Protein AF-A0A0A1TSF3-F1 (afdb_monomer)

Structure (mmCIF, N/CA/C/O backbone):
data_AF-A0A0A1TSF3-F1
#
_entry.id   AF-A0A0A1TSF3-F1
#
loop_
_atom_site.group_PDB
_atom_site.id
_atom_site.type_symbol
_atom_site.label_atom_id
_atom_site.label_alt_id
_atom_site.label_comp_id
_atom_site.label_asym_id
_atom_site.label_entity_id
_atom_site.label_seq_id
_atom_site.pdbx_PDB_ins_code
_atom_site.Cartn_x
_atom_site.Cartn_y
_atom_site.Cartn_z
_atom_site.occupancy
_atom_site.B_iso_or_equiv
_atom_site.auth_seq_id
_atom_site.auth_comp_id
_atom_site.auth_asym_id
_atom_site.auth_atom_id
_atom_site.pdbx_PDB_model_num
ATOM 1 N N . MET A 1 1 ? -8.962 -27.857 31.114 1.00 30.25 1 MET A N 1
ATOM 2 C CA . MET A 1 1 ? -7.510 -27.622 31.266 1.00 30.25 1 MET A CA 1
ATOM 3 C C . MET A 1 1 ? -7.029 -26.875 30.019 1.00 30.25 1 MET A C 1
ATOM 5 O O . MET A 1 1 ? -6.593 -27.498 29.066 1.00 30.25 1 MET A O 1
ATOM 9 N N . LEU A 1 2 ? -7.252 -25.557 29.956 1.00 36.94 2 LEU A N 1
ATOM 10 C CA . LEU A 1 2 ? -6.905 -24.723 28.796 1.00 36.94 2 LEU A CA 1
ATOM 11 C C . LEU A 1 2 ? -5.577 -24.035 29.094 1.00 36.94 2 LEU A C 1
ATOM 13 O O . LEU A 1 2 ? -5.492 -23.227 30.016 1.00 36.94 2 LEU A O 1
ATOM 17 N N . MET A 1 3 ? -4.542 -24.434 28.356 1.00 39.28 3 MET A N 1
ATOM 18 C CA . MET A 1 3 ? -3.184 -23.937 28.517 1.00 39.28 3 MET A CA 1
ATOM 19 C C . MET A 1 3 ? -3.147 -22.413 28.437 1.00 39.28 3 MET A C 1
ATOM 21 O O . MET A 1 3 ? -3.532 -21.795 27.445 1.00 39.28 3 MET A O 1
ATOM 25 N N . GLN A 1 4 ? -2.632 -21.835 29.512 1.00 42.34 4 GLN A N 1
ATOM 26 C CA . GLN A 1 4 ? -2.187 -20.463 29.632 1.00 42.34 4 GLN A CA 1
ATOM 27 C C . GLN A 1 4 ? -0.988 -20.284 28.689 1.00 42.34 4 GLN A C 1
ATOM 29 O O . GLN A 1 4 ? 0.162 -20.388 29.107 1.00 42.34 4 GLN A O 1
ATOM 34 N N . VAL A 1 5 ? -1.253 -20.106 27.389 1.00 55.06 5 VAL A N 1
ATOM 35 C CA . VAL A 1 5 ? -0.231 -19.694 26.417 1.00 55.06 5 VAL A CA 1
ATOM 36 C C . VAL A 1 5 ? 0.423 -18.445 26.998 1.00 55.06 5 VAL A C 1
ATOM 38 O O . VAL A 1 5 ? -0.282 -17.474 27.305 1.00 55.06 5 VAL A O 1
ATOM 41 N N . ARG A 1 6 ? 1.738 -18.482 27.244 1.00 67.31 6 ARG A N 1
ATOM 42 C CA . ARG A 1 6 ? 2.411 -17.361 27.902 1.00 67.31 6 ARG A CA 1
ATOM 43 C C . ARG A 1 6 ? 2.280 -16.158 26.986 1.00 67.31 6 ARG A C 1
ATOM 45 O O . ARG A 1 6 ? 2.356 -16.267 25.765 1.00 67.31 6 ARG A O 1
ATOM 52 N N . ARG A 1 7 ? 2.043 -14.991 27.578 1.00 69.75 7 ARG A N 1
ATOM 53 C CA . ARG A 1 7 ? 1.888 -13.732 26.839 1.00 69.75 7 ARG A CA 1
ATOM 54 C C . ARG A 1 7 ? 3.042 -13.510 25.856 1.00 69.75 7 ARG A C 1
ATOM 56 O O . ARG A 1 7 ? 2.804 -13.087 24.732 1.00 69.75 7 ARG A O 1
ATOM 63 N N . GLU A 1 8 ? 4.247 -13.877 26.276 1.00 72.94 8 GLU A N 1
ATOM 64 C CA . GLU A 1 8 ? 5.483 -13.844 25.490 1.00 72.94 8 GLU A CA 1
ATOM 65 C C . GLU A 1 8 ? 5.396 -14.693 24.210 1.00 72.94 8 GLU A C 1
ATOM 67 O O . GLU A 1 8 ? 5.808 -14.235 23.147 1.00 72.94 8 GLU A O 1
ATOM 72 N N . ASP A 1 9 ? 4.770 -15.872 24.264 1.00 78.25 9 ASP A N 1
ATOM 73 C CA . ASP A 1 9 ? 4.586 -16.743 23.096 1.00 78.25 9 ASP A CA 1
ATOM 74 C C . ASP A 1 9 ? 3.618 -16.119 22.081 1.00 78.25 9 ASP A C 1
ATOM 76 O O . ASP A 1 9 ? 3.812 -16.217 20.870 1.00 78.25 9 ASP A O 1
ATOM 80 N N . ILE A 1 10 ? 2.566 -15.445 22.561 1.00 76.94 10 ILE A N 1
ATOM 81 C CA . ILE A 1 10 ? 1.622 -14.712 21.700 1.00 76.94 10 ILE A CA 1
ATOM 82 C C . ILE A 1 10 ? 2.324 -13.516 21.056 1.00 76.94 10 ILE A C 1
ATOM 84 O O . ILE A 1 10 ? 2.121 -13.242 19.875 1.00 76.94 10 ILE A O 1
ATOM 88 N N . GLU A 1 11 ? 3.148 -12.807 21.824 1.00 81.06 11 GLU A N 1
ATOM 89 C CA . GLU A 1 11 ? 3.902 -11.647 21.358 1.00 81.06 11 GLU A CA 1
ATOM 90 C C . GLU A 1 11 ? 4.922 -12.025 20.279 1.00 81.06 11 GLU A C 1
ATOM 92 O O . GLU A 1 11 ? 4.958 -11.379 19.229 1.00 81.06 11 GLU A O 1
ATOM 97 N N . LEU A 1 12 ? 5.676 -13.107 20.483 1.00 79.00 12 LEU A N 1
ATOM 98 C CA . LEU A 1 12 ? 6.612 -13.647 19.496 1.00 79.00 12 LEU A CA 1
ATOM 99 C C . LEU A 1 12 ? 5.895 -14.080 18.217 1.00 79.00 12 LEU A C 1
ATOM 101 O O . LEU A 1 12 ? 6.241 -13.603 17.136 1.00 79.00 12 LEU A O 1
ATOM 105 N N . ARG A 1 13 ? 4.834 -14.888 18.339 1.00 81.62 13 ARG A N 1
ATOM 106 C CA . ARG A 1 13 ? 4.029 -15.323 17.187 1.00 81.62 13 ARG A CA 1
ATOM 107 C C . ARG A 1 13 ? 3.477 -14.145 16.397 1.00 81.62 13 ARG A C 1
ATOM 109 O O . ARG A 1 13 ? 3.422 -14.200 15.172 1.00 81.62 13 ARG A O 1
ATOM 116 N N . LEU A 1 14 ? 3.059 -13.082 17.078 1.00 82.69 14 LEU A N 1
ATOM 117 C CA . LEU A 1 14 ? 2.508 -11.890 16.442 1.00 82.69 14 LEU A CA 1
ATOM 118 C C . LEU A 1 14 ? 3.579 -11.092 15.690 1.00 82.69 14 LEU A C 1
ATOM 120 O O . LEU A 1 14 ? 3.335 -10.660 14.566 1.00 82.69 14 LEU A O 1
ATOM 124 N N . ILE A 1 15 ? 4.765 -10.924 16.280 1.00 82.69 15 ILE A N 1
ATOM 125 C CA . ILE A 1 15 ? 5.910 -10.267 15.631 1.00 82.69 15 ILE A CA 1
ATOM 126 C C . ILE A 1 15 ? 6.345 -11.041 14.384 1.00 82.69 15 ILE A C 1
ATOM 128 O O . ILE A 1 15 ? 6.595 -10.426 13.347 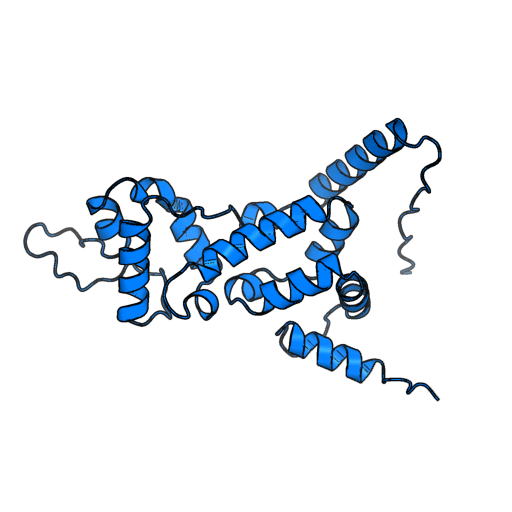1.00 82.69 15 ILE A O 1
ATOM 132 N N . GLU A 1 16 ? 6.412 -12.369 14.481 1.00 82.62 16 GLU A N 1
ATOM 133 C CA . GLU A 1 16 ? 6.755 -13.259 13.369 1.00 82.62 16 GLU A CA 1
ATOM 134 C C . GLU A 1 16 ? 5.703 -13.195 12.262 1.00 82.62 16 GLU A C 1
ATOM 136 O O . GLU A 1 16 ? 6.041 -12.938 11.107 1.00 82.62 16 GLU A O 1
ATOM 141 N N . THR A 1 17 ? 4.424 -13.332 12.624 1.00 83.06 17 THR A N 1
ATOM 142 C CA . THR A 1 17 ? 3.301 -13.275 11.676 1.00 83.06 17 THR A CA 1
ATOM 143 C C . THR A 1 17 ? 3.286 -11.954 10.919 1.00 83.06 17 THR A C 1
ATOM 145 O O . THR A 1 17 ? 3.064 -11.943 9.714 1.00 83.06 17 THR A O 1
ATOM 148 N N . LEU A 1 18 ? 3.535 -10.842 11.611 1.00 82.19 18 LEU A N 1
ATOM 149 C CA . LEU A 1 18 ? 3.493 -9.506 11.024 1.00 82.19 18 LEU A CA 1
ATOM 150 C C . LEU A 1 18 ? 4.845 -9.033 10.466 1.00 82.19 18 LEU A C 1
ATOM 152 O O . LEU A 1 18 ? 4.978 -7.862 10.116 1.00 82.19 18 LEU A O 1
ATOM 156 N N . LYS A 1 19 ? 5.868 -9.902 10.422 1.00 78.88 19 LYS A N 1
ATOM 157 C CA . LYS A 1 19 ? 7.225 -9.591 9.931 1.00 78.88 19 LYS A CA 1
ATOM 158 C C . LYS A 1 19 ? 7.798 -8.267 10.473 1.00 78.88 19 LYS A C 1
ATOM 160 O O . LYS A 1 19 ? 8.574 -7.589 9.802 1.00 78.88 19 LYS A O 1
ATOM 165 N N . LEU A 1 20 ? 7.469 -7.888 11.713 1.00 71.62 20 LEU A N 1
ATOM 166 C CA . LEU A 1 20 ? 7.804 -6.559 12.265 1.00 71.62 20 LEU A CA 1
ATOM 167 C C . LEU A 1 20 ? 9.290 -6.392 12.624 1.00 71.62 20 LEU A C 1
ATOM 169 O O . LEU A 1 20 ? 9.719 -5.310 13.041 1.00 71.62 20 LEU A O 1
ATOM 173 N N . GLY A 1 21 ? 10.078 -7.456 12.442 1.00 64.94 21 GLY A N 1
ATOM 174 C CA . GLY A 1 21 ? 11.418 -7.601 12.994 1.00 64.94 21 GLY A CA 1
ATOM 175 C C . GLY A 1 21 ? 11.383 -7.668 14.523 1.00 64.94 21 GLY A C 1
ATOM 176 O O . GLY A 1 21 ? 10.406 -7.281 15.165 1.00 64.94 21 GLY A O 1
ATOM 177 N N . ARG A 1 22 ? 12.474 -8.121 15.149 1.00 58.59 22 ARG A N 1
ATOM 178 C CA . ARG A 1 22 ? 12.648 -7.985 16.606 1.00 58.59 22 ARG A CA 1
ATOM 179 C C . ARG A 1 22 ? 12.986 -6.531 16.951 1.00 58.59 22 ARG A C 1
ATOM 181 O O . ARG A 1 22 ? 14.104 -6.221 17.347 1.00 58.59 22 ARG A O 1
ATOM 188 N N . LYS A 1 23 ? 12.046 -5.611 16.738 1.00 57.38 23 LYS A N 1
ATOM 189 C CA . LYS A 1 23 ? 12.190 -4.218 17.167 1.00 57.38 23 LYS A CA 1
ATOM 190 C C . LYS A 1 23 ? 11.798 -4.129 18.637 1.00 57.38 23 LYS A C 1
ATOM 192 O O . LYS A 1 23 ? 10.630 -4.304 18.985 1.00 57.38 23 LYS A O 1
ATOM 197 N N . SER A 1 24 ? 12.774 -3.872 19.503 1.00 54.44 24 SER A N 1
ATOM 198 C CA . SER A 1 24 ? 12.506 -3.509 20.893 1.00 54.44 24 SER A CA 1
ATOM 199 C C . SER A 1 24 ? 11.629 -2.246 20.932 1.00 54.44 24 SER A C 1
ATOM 201 O O . SER A 1 24 ? 11.837 -1.308 20.165 1.00 54.44 24 SER A O 1
ATOM 203 N N . GLY A 1 25 ? 10.601 -2.236 21.788 1.00 66.56 25 GLY A N 1
ATOM 204 C CA . GLY A 1 25 ? 9.733 -1.066 21.992 1.00 66.56 25 GLY A CA 1
ATOM 205 C C . GLY A 1 25 ? 8.442 -1.002 21.163 1.00 66.56 25 GLY A C 1
ATOM 206 O O . GLY A 1 25 ? 7.769 0.031 21.181 1.00 66.56 25 GLY A O 1
ATOM 207 N N . LEU A 1 26 ? 8.043 -2.072 20.463 1.00 71.00 26 LEU A N 1
ATOM 208 C CA . LEU A 1 26 ? 6.711 -2.121 19.847 1.00 71.00 26 LEU A CA 1
ATOM 209 C C . LEU A 1 26 ? 5.615 -2.088 20.934 1.00 71.00 26 LEU A C 1
ATOM 211 O O . LEU A 1 26 ? 5.717 -2.807 21.930 1.00 71.00 26 LEU A O 1
ATOM 215 N N . PRO A 1 27 ? 4.537 -1.296 20.775 1.00 79.19 27 PRO A N 1
ATOM 216 C CA . PRO A 1 27 ? 3.435 -1.253 21.732 1.00 79.19 27 PRO A CA 1
ATOM 217 C C . PRO A 1 27 ? 2.573 -2.528 21.640 1.00 79.19 27 PRO A C 1
ATOM 219 O O . PRO A 1 27 ? 1.465 -2.509 21.099 1.00 79.19 27 PRO A O 1
ATOM 222 N N . MET A 1 28 ? 3.069 -3.639 22.194 1.00 81.88 28 MET A N 1
ATOM 223 C CA . MET A 1 28 ? 2.484 -4.980 22.045 1.00 81.88 28 MET A CA 1
ATOM 224 C C . MET A 1 28 ? 1.031 -5.071 22.504 1.00 81.88 28 MET A C 1
ATOM 226 O O . MET A 1 28 ? 0.211 -5.658 21.809 1.00 81.88 28 MET A O 1
ATOM 230 N N . CYS A 1 29 ? 0.649 -4.410 23.600 1.00 79.62 29 CYS A N 1
ATOM 231 C CA . CYS A 1 29 ? -0.752 -4.375 24.039 1.00 79.62 29 CYS A CA 1
ATOM 232 C C . CYS A 1 29 ? -1.696 -3.792 22.974 1.00 79.62 29 CYS A C 1
ATOM 234 O O . CYS A 1 29 ? -2.803 -4.294 22.774 1.00 79.62 29 CYS A O 1
ATOM 236 N N . ARG A 1 30 ? -1.261 -2.730 22.284 1.00 80.38 30 ARG A N 1
ATOM 237 C CA . ARG A 1 30 ? -2.029 -2.088 21.208 1.00 80.38 30 ARG A CA 1
ATOM 238 C C . ARG A 1 30 ? -2.098 -2.996 19.984 1.00 80.38 30 ARG A C 1
ATOM 240 O O . ARG A 1 30 ? -3.170 -3.140 19.406 1.00 80.38 30 ARG A O 1
ATOM 247 N N . LEU A 1 31 ? -0.986 -3.650 19.655 1.00 81.88 31 LEU A N 1
ATOM 248 C CA . LEU A 1 31 ? -0.899 -4.607 18.555 1.00 81.88 31 LEU A CA 1
ATOM 249 C C . LEU A 1 31 ? -1.803 -5.823 18.769 1.00 81.88 31 LEU A C 1
ATOM 251 O O . LEU A 1 31 ? -2.593 -6.145 17.891 1.00 81.88 31 LEU A O 1
ATOM 255 N N . ILE A 1 32 ? -1.761 -6.437 19.952 1.00 83.69 32 ILE A N 1
ATOM 256 C CA . ILE A 1 32 ? -2.631 -7.560 20.325 1.00 83.69 32 ILE A CA 1
ATOM 257 C C . ILE A 1 32 ? -4.102 -7.143 20.266 1.00 83.69 32 ILE A C 1
ATOM 259 O O . ILE A 1 32 ? -4.930 -7.897 19.767 1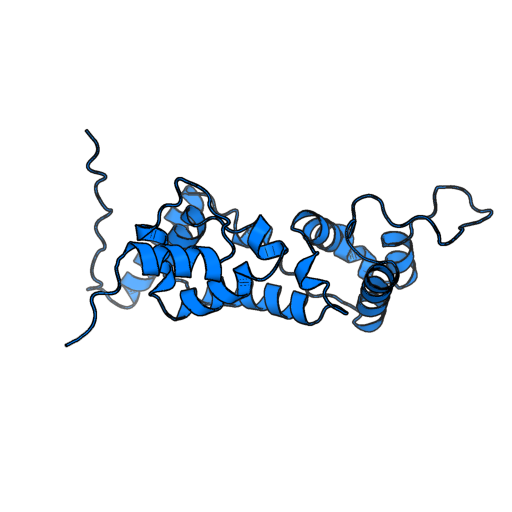.00 83.69 32 ILE A O 1
ATOM 263 N N . THR A 1 33 ? -4.442 -5.950 20.763 1.00 83.94 33 THR A N 1
ATOM 264 C CA . THR A 1 33 ? -5.829 -5.454 20.734 1.00 83.94 33 THR A CA 1
ATOM 265 C C . THR A 1 33 ? -6.333 -5.313 19.301 1.00 83.94 33 THR A C 1
ATOM 267 O O . THR A 1 33 ? -7.422 -5.784 18.989 1.00 83.94 33 THR A O 1
ATOM 270 N N . LEU A 1 34 ? -5.526 -4.710 18.426 1.00 83.88 34 LEU A N 1
ATOM 271 C CA . LEU A 1 34 ? -5.873 -4.535 17.021 1.00 83.88 34 LEU A CA 1
ATOM 272 C C . LEU A 1 34 ? -5.968 -5.879 16.289 1.00 83.88 34 LEU A C 1
ATOM 274 O O . LEU A 1 34 ? -6.936 -6.128 15.586 1.00 83.88 34 LEU A O 1
ATOM 278 N N . TRP A 1 35 ? -5.005 -6.774 16.507 1.00 83.44 35 TRP A N 1
ATOM 279 C CA . TRP A 1 35 ? -4.954 -8.087 15.861 1.00 83.44 35 TRP A CA 1
ATOM 280 C C . TRP A 1 35 ? -6.027 -9.062 16.374 1.00 83.44 35 TRP A C 1
ATOM 282 O O . TRP A 1 35 ? -6.371 -10.030 15.703 1.00 83.44 35 TRP A O 1
ATOM 292 N N . ARG A 1 36 ? -6.599 -8.823 17.560 1.00 84.31 36 ARG A N 1
ATOM 293 C CA . ARG A 1 36 ? -7.760 -9.582 18.052 1.00 84.31 36 ARG A CA 1
ATOM 294 C C . ARG A 1 36 ? -9.044 -9.252 17.301 1.00 84.31 36 ARG A C 1
ATOM 296 O O . ARG A 1 36 ? -9.898 -10.125 17.234 1.00 84.31 36 ARG A O 1
ATOM 303 N N . ASN A 1 37 ? -9.175 -8.055 16.736 1.00 84.81 37 ASN A N 1
ATOM 304 C CA . ASN A 1 37 ? -10.296 -7.733 15.860 1.00 84.81 37 ASN A CA 1
ATOM 305 C C . ASN A 1 37 ? -10.125 -8.502 14.542 1.00 84.81 37 ASN A C 1
ATOM 307 O O . ASN A 1 37 ? -9.164 -8.259 13.815 1.00 84.81 37 ASN A O 1
ATOM 311 N N . ASP A 1 38 ? -11.040 -9.426 14.245 1.00 83.9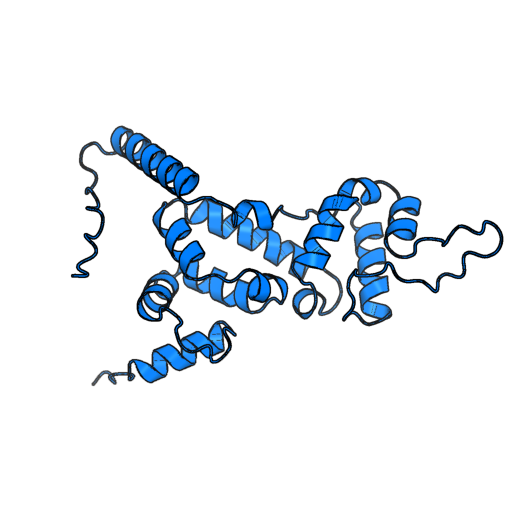4 38 ASP A N 1
ATOM 312 C CA . ASP A 1 38 ? -10.915 -10.343 13.105 1.00 83.94 38 ASP A CA 1
ATOM 313 C C . ASP A 1 38 ? -10.805 -9.607 11.760 1.00 83.94 38 ASP A C 1
ATOM 315 O O . ASP A 1 38 ? -10.006 -10.009 10.915 1.00 83.94 38 ASP A O 1
ATOM 319 N N . ARG A 1 39 ? -11.498 -8.468 11.598 1.00 84.31 39 ARG A N 1
ATOM 320 C CA . ARG A 1 39 ? -11.418 -7.638 10.381 1.00 84.31 39 ARG A CA 1
ATOM 321 C C . ARG A 1 39 ? -10.015 -7.071 10.171 1.00 84.31 39 ARG A C 1
ATOM 323 O O . ARG A 1 39 ? -9.493 -7.077 9.061 1.00 84.31 39 ARG A O 1
ATOM 330 N N . TRP A 1 40 ? -9.394 -6.581 11.243 1.00 87.12 40 TRP A N 1
ATOM 331 C CA . TRP A 1 40 ? -8.034 -6.043 11.193 1.00 87.12 40 TRP A CA 1
ATOM 332 C C . TRP A 1 40 ? -6.982 -7.147 11.135 1.00 87.12 40 TRP A C 1
ATOM 334 O O . TRP A 1 40 ? -5.938 -6.952 10.518 1.00 87.12 40 TRP A O 1
ATOM 344 N N . ARG A 1 41 ? -7.237 -8.306 11.748 1.00 88.25 41 ARG A N 1
ATOM 345 C CA . ARG A 1 41 ? -6.305 -9.436 11.774 1.00 88.25 41 ARG A CA 1
ATOM 346 C C . ARG A 1 41 ? -5.882 -9.842 10.373 1.00 88.25 41 ARG A C 1
ATOM 348 O O . ARG A 1 41 ? -4.691 -9.860 10.081 1.00 88.25 41 ARG A O 1
ATOM 355 N N . GLU A 1 42 ? -6.861 -10.153 9.531 1.00 88.69 42 GLU A N 1
ATOM 356 C CA . GLU A 1 42 ? -6.624 -10.650 8.181 1.00 88.69 42 GLU A CA 1
ATOM 357 C C . GLU A 1 42 ? -5.872 -9.616 7.339 1.00 88.69 42 GLU A C 1
ATOM 359 O O . GLU A 1 42 ? -4.803 -9.911 6.801 1.00 88.69 42 GLU A O 1
ATOM 364 N N . VAL A 1 43 ? -6.375 -8.380 7.323 1.00 89.06 43 VAL A N 1
ATOM 365 C CA . VAL A 1 43 ? -5.789 -7.275 6.560 1.00 89.06 43 VAL A CA 1
ATOM 366 C C . VAL A 1 43 ? -4.354 -7.006 6.987 1.00 89.06 43 VAL A C 1
ATOM 368 O O . VAL A 1 43 ? -3.481 -6.882 6.137 1.00 89.06 43 VAL A O 1
ATOM 371 N N . LEU A 1 44 ? -4.073 -6.935 8.291 1.00 87.94 44 LEU A N 1
ATOM 372 C CA . LEU A 1 44 ? -2.720 -6.665 8.781 1.00 87.94 44 LEU A CA 1
ATOM 373 C C . LEU A 1 44 ? -1.775 -7.815 8.481 1.00 87.94 44 LEU A C 1
ATOM 375 O O . LEU A 1 44 ? -0.635 -7.569 8.085 1.00 87.94 44 LEU A O 1
ATOM 379 N N . THR A 1 45 ? -2.237 -9.055 8.646 1.00 88.12 45 THR A N 1
ATOM 380 C CA . THR A 1 45 ? -1.434 -10.232 8.332 1.00 88.12 45 THR A CA 1
ATOM 381 C C . THR A 1 45 ? -1.063 -10.242 6.857 1.00 88.12 45 THR A C 1
ATOM 383 O O . THR A 1 45 ? 0.128 -10.328 6.576 1.00 88.12 45 THR A O 1
ATOM 386 N N . GLN A 1 46 ? -2.008 -10.055 5.932 1.00 89.31 46 GLN A N 1
ATOM 387 C CA . GLN A 1 46 ? -1.712 -10.002 4.494 1.00 89.31 46 GLN A CA 1
ATOM 388 C C . GLN A 1 46 ? -0.846 -8.790 4.128 1.00 89.31 46 GLN A C 1
ATOM 390 O O . GLN A 1 46 ? 0.187 -8.941 3.477 1.00 89.31 46 GLN A O 1
ATOM 395 N N . TRP A 1 47 ? -1.199 -7.598 4.616 1.00 88.75 47 TRP A N 1
ATOM 396 C CA . TRP A 1 47 ? -0.481 -6.354 4.330 1.00 88.75 47 TRP A CA 1
ATOM 397 C C . TRP A 1 47 ? 0.989 -6.446 4.724 1.00 88.75 47 TRP A C 1
ATOM 399 O O . TRP A 1 47 ? 1.874 -6.101 3.943 1.00 88.75 47 TRP A O 1
ATOM 409 N N . SER A 1 48 ? 1.249 -6.970 5.922 1.00 87.00 48 SER A N 1
ATOM 410 C CA . SER A 1 48 ? 2.599 -7.144 6.456 1.00 87.00 48 SER A CA 1
ATOM 411 C C . SER A 1 48 ? 3.453 -8.164 5.696 1.00 87.00 48 SER A C 1
ATOM 413 O O . SER A 1 48 ? 4.677 -8.130 5.820 1.00 87.00 48 SER A O 1
ATOM 415 N N . GLN A 1 49 ? 2.846 -9.047 4.891 1.00 87.62 49 GLN A N 1
ATOM 416 C CA . GLN A 1 49 ? 3.610 -9.940 4.020 1.00 87.62 49 GLN A CA 1
ATOM 417 C C . GLN A 1 49 ? 4.239 -9.211 2.836 1.00 87.62 49 GLN A C 1
ATOM 419 O O . GLN A 1 49 ? 5.274 -9.662 2.354 1.00 87.62 49 GLN A O 1
ATOM 424 N N . THR A 1 50 ? 3.650 -8.098 2.398 1.00 90.00 50 THR A N 1
ATOM 425 C CA . THR A 1 50 ? 4.129 -7.326 1.246 1.00 90.00 50 THR A CA 1
ATOM 426 C C . THR A 1 50 ? 5.297 -6.413 1.632 1.00 90.00 50 THR A C 1
ATOM 428 O O . THR A 1 50 ? 5.349 -5.876 2.746 1.00 90.00 50 THR A O 1
ATOM 431 N N . ALA A 1 51 ? 6.227 -6.163 0.705 1.00 89.12 51 ALA A N 1
ATOM 432 C CA . ALA A 1 51 ? 7.317 -5.210 0.948 1.00 89.12 51 ALA A CA 1
ATOM 433 C C . ALA A 1 51 ? 6.801 -3.784 1.179 1.00 89.12 51 ALA A C 1
ATOM 435 O O . ALA A 1 51 ? 7.302 -3.071 2.053 1.00 89.12 51 ALA A O 1
ATOM 436 N N . LEU A 1 52 ? 5.763 -3.406 0.435 1.00 88.62 52 LEU A N 1
ATOM 437 C CA . LEU A 1 52 ? 5.086 -2.123 0.548 1.00 88.62 52 LEU A CA 1
ATOM 438 C C . LEU A 1 52 ? 4.441 -1.938 1.923 1.00 88.62 52 LEU A C 1
ATOM 440 O O . LEU A 1 52 ? 4.565 -0.881 2.543 1.00 88.62 52 LEU A O 1
ATOM 444 N N . GLY A 1 53 ? 3.781 -2.979 2.428 1.00 87.38 53 GLY A N 1
ATOM 445 C CA . GLY A 1 53 ? 3.160 -2.939 3.738 1.00 87.38 53 GLY A CA 1
ATOM 446 C C . GLY A 1 53 ? 4.180 -2.866 4.863 1.00 87.38 53 GLY A C 1
ATOM 447 O O . GLY A 1 53 ? 3.974 -2.097 5.800 1.00 87.38 53 GLY A O 1
ATOM 448 N N . GLY A 1 54 ? 5.317 -3.553 4.731 1.00 84.81 54 GLY A N 1
ATOM 449 C CA . GLY A 1 54 ? 6.444 -3.430 5.658 1.00 84.81 54 GLY A CA 1
ATOM 450 C C . GLY A 1 54 ? 7.009 -2.006 5.767 1.00 84.81 54 GLY A C 1
ATOM 451 O O . GLY A 1 54 ? 7.347 -1.573 6.868 1.00 84.81 54 GLY A O 1
ATOM 452 N N . ASP A 1 55 ? 7.064 -1.253 4.663 1.00 84.25 55 ASP A N 1
ATOM 453 C CA . ASP A 1 55 ? 7.519 0.148 4.666 1.00 84.25 55 ASP A CA 1
ATOM 454 C C . ASP A 1 55 ? 6.540 1.085 5.394 1.00 84.25 55 ASP A C 1
ATOM 456 O O . ASP A 1 55 ? 6.944 2.086 5.987 1.00 84.25 55 ASP A O 1
ATOM 460 N N . ILE A 1 56 ? 5.244 0.774 5.333 1.00 81.50 56 ILE A N 1
ATOM 461 C CA . ILE A 1 56 ? 4.163 1.648 5.809 1.00 81.50 56 ILE A CA 1
ATOM 462 C C . ILE A 1 56 ? 3.677 1.263 7.209 1.00 81.50 56 ILE A C 1
ATOM 464 O O . ILE A 1 56 ? 3.044 2.071 7.894 1.00 81.50 56 ILE A O 1
ATOM 468 N N . PHE A 1 57 ? 3.956 0.040 7.658 1.00 81.75 57 PHE A N 1
ATOM 469 C CA . PHE A 1 57 ? 3.410 -0.479 8.901 1.00 81.75 57 PHE A CA 1
ATOM 470 C C . PHE A 1 57 ? 3.798 0.392 10.105 1.00 81.75 57 PHE A C 1
ATOM 472 O O . PHE A 1 57 ? 4.948 0.435 10.546 1.00 81.75 57 PHE A O 1
ATOM 479 N N . ASN A 1 58 ? 2.797 1.059 10.683 1.00 80.31 58 ASN A N 1
ATOM 480 C CA . ASN A 1 58 ? 2.935 1.880 11.879 1.00 80.31 58 ASN A CA 1
ATOM 481 C C . ASN A 1 58 ? 1.783 1.596 12.840 1.00 80.31 58 ASN A C 1
ATOM 483 O O . ASN A 1 58 ? 0.696 2.156 12.727 1.00 80.31 58 ASN A O 1
ATOM 487 N N . ILE A 1 59 ? 2.027 0.766 13.847 1.00 79.06 59 ILE A N 1
ATOM 488 C CA . ILE A 1 59 ? 0.969 0.333 14.763 1.00 79.06 59 ILE A CA 1
ATOM 489 C C . ILE A 1 59 ? 0.231 1.484 15.474 1.00 79.06 59 ILE A C 1
ATOM 491 O O . ILE A 1 59 ? -0.961 1.376 15.760 1.00 79.06 59 ILE A O 1
ATOM 495 N N . SER A 1 60 ? 0.895 2.614 15.736 1.00 76.75 60 SER A N 1
ATOM 496 C CA . SER A 1 60 ? 0.228 3.768 16.348 1.00 76.75 60 SER A CA 1
ATOM 497 C C . SER A 1 60 ? -0.796 4.402 15.414 1.00 76.75 60 SER A C 1
ATOM 499 O O . SER A 1 60 ? -1.877 4.762 15.881 1.00 76.75 60 SER A O 1
ATOM 501 N N . LEU A 1 61 ? -0.466 4.504 14.125 1.00 79.44 61 LEU A N 1
ATOM 502 C CA . LEU A 1 61 ? -1.373 4.970 13.080 1.00 79.44 61 LEU A CA 1
ATOM 503 C C . LEU A 1 61 ? -2.537 3.996 12.896 1.00 79.44 61 LEU A C 1
ATOM 505 O O . LEU A 1 61 ? -3.689 4.409 12.934 1.00 79.44 61 LEU A O 1
ATOM 509 N N . PHE A 1 62 ? -2.238 2.704 12.782 1.00 81.88 62 PHE A N 1
ATOM 510 C CA . PHE A 1 62 ? -3.233 1.658 12.557 1.00 81.88 62 PHE A CA 1
ATOM 511 C C . PHE A 1 62 ? -4.267 1.552 13.689 1.00 81.88 62 PHE A C 1
ATOM 513 O O . PHE A 1 62 ? -5.464 1.451 13.441 1.00 81.88 62 PHE A O 1
ATOM 520 N N . VAL A 1 63 ? -3.838 1.684 14.948 1.00 80.88 63 VAL A N 1
ATOM 521 C CA . VAL A 1 63 ? -4.785 1.788 16.071 1.00 80.88 63 VAL A CA 1
ATOM 522 C C . VAL A 1 63 ? -5.583 3.092 16.038 1.00 80.88 63 VAL A C 1
ATOM 524 O O . VAL A 1 63 ? -6.733 3.103 16.466 1.00 80.88 63 VAL A O 1
ATOM 527 N N . SER A 1 64 ? -4.998 4.188 15.550 1.00 78.81 64 SER A N 1
ATOM 528 C CA . SER A 1 64 ? -5.716 5.460 15.422 1.00 78.81 64 SER A CA 1
ATOM 529 C C . SER A 1 64 ? -6.844 5.369 14.395 1.00 78.81 64 SER A C 1
ATOM 531 O O . SER A 1 64 ? -7.952 5.801 14.693 1.00 78.81 64 SER A O 1
ATOM 533 N N . ILE A 1 65 ? -6.584 4.794 13.217 1.00 79.62 65 ILE A N 1
ATOM 534 C CA . ILE A 1 65 ? -7.594 4.647 12.156 1.00 79.62 65 ILE A CA 1
ATOM 535 C C . ILE A 1 65 ? -8.674 3.625 12.534 1.00 79.62 65 ILE A C 1
ATOM 537 O O . ILE A 1 65 ? -9.852 3.893 12.322 1.00 79.62 65 ILE A O 1
ATOM 541 N N . ALA A 1 66 ? -8.315 2.528 13.214 1.00 81.88 66 ALA A N 1
ATOM 542 C CA . ALA A 1 66 ? -9.286 1.587 13.784 1.00 81.88 66 ALA A CA 1
ATOM 543 C C . ALA A 1 66 ? -10.193 2.249 14.839 1.00 81.88 66 ALA A C 1
ATOM 545 O O . ALA A 1 66 ? -11.364 1.912 14.995 1.00 81.88 66 ALA A O 1
ATOM 546 N N . GLY A 1 67 ? -9.668 3.243 15.562 1.00 78.19 67 GLY A N 1
ATOM 547 C CA . GLY A 1 67 ? -10.438 4.028 16.526 1.00 78.19 67 GLY A CA 1
ATOM 548 C C . GLY A 1 67 ? -11.548 4.880 15.902 1.00 78.19 67 GLY A C 1
ATOM 549 O O . GLY A 1 67 ? -12.487 5.236 16.609 1.00 78.19 67 GLY A O 1
ATOM 550 N N . GLN A 1 68 ? -11.479 5.177 14.599 1.00 76.50 68 GLN A N 1
ATOM 551 C CA . GLN A 1 68 ? -12.470 5.998 13.889 1.00 76.50 68 GLN A CA 1
ATOM 552 C C . GLN A 1 68 ? -13.750 5.230 13.532 1.00 76.50 68 GLN A C 1
ATOM 554 O O . GLN A 1 68 ? -14.710 5.839 13.069 1.00 76.50 68 GLN A O 1
ATOM 559 N N . ARG A 1 69 ? -13.780 3.903 13.736 1.00 76.31 69 ARG A N 1
ATOM 560 C CA . ARG A 1 69 ? -14.950 3.029 13.510 1.00 76.31 69 ARG A CA 1
ATOM 561 C C . ARG A 1 69 ? -15.511 3.037 12.083 1.00 76.31 69 ARG A C 1
ATOM 563 O O . ARG A 1 69 ? -16.629 2.591 11.857 1.00 76.31 69 ARG A O 1
ATOM 570 N N . ILE A 1 70 ? -14.709 3.476 11.121 1.00 80.75 70 ILE A N 1
ATOM 571 C CA . ILE A 1 70 ? -14.943 3.329 9.679 1.00 80.75 70 ILE A CA 1
ATOM 572 C C . ILE A 1 70 ? -14.010 2.248 9.122 1.00 80.75 70 ILE A C 1
ATOM 574 O O . ILE A 1 70 ? -13.346 2.429 8.105 1.00 80.75 70 ILE A O 1
ATOM 578 N N . ASP A 1 71 ? -13.930 1.123 9.840 1.00 84.12 71 ASP A N 1
ATOM 579 C CA . ASP A 1 71 ? -13.002 0.026 9.548 1.00 84.12 71 ASP A CA 1
ATOM 580 C C . ASP A 1 71 ? -13.138 -0.455 8.101 1.00 84.12 71 ASP A C 1
ATOM 582 O O . ASP A 1 71 ? -12.130 -0.624 7.430 1.00 84.12 71 ASP A O 1
ATOM 586 N N . GLU A 1 72 ? -14.369 -0.595 7.599 1.00 85.44 72 GLU A N 1
ATOM 587 C CA . GLU A 1 72 ? -14.655 -1.049 6.227 1.00 85.44 72 GLU A CA 1
ATOM 588 C C . GLU A 1 72 ? -14.046 -0.137 5.161 1.00 85.44 72 GLU A C 1
ATOM 590 O O . GLU A 1 72 ? -13.534 -0.619 4.156 1.00 85.44 72 GLU A O 1
ATOM 595 N N . TYR A 1 73 ? -14.031 1.175 5.398 1.00 85.00 73 TYR A N 1
ATOM 596 C CA . TYR A 1 73 ? -13.385 2.117 4.491 1.00 85.00 73 TYR A CA 1
ATOM 597 C C . TYR A 1 73 ? -11.866 1.907 4.461 1.00 85.00 73 TYR A C 1
ATOM 599 O O . TYR A 1 73 ? -11.259 1.874 3.388 1.00 85.00 73 TYR A O 1
ATOM 607 N N . TRP A 1 74 ? -11.241 1.744 5.631 1.00 84.75 74 TRP A N 1
ATOM 608 C CA . TRP A 1 74 ? -9.794 1.549 5.732 1.00 84.75 74 TRP A CA 1
ATOM 609 C C . TRP A 1 74 ? -9.355 0.207 5.159 1.00 84.75 74 TRP A C 1
ATOM 611 O O . TRP A 1 74 ? -8.416 0.156 4.361 1.00 84.75 74 TRP A O 1
ATOM 621 N N . THR A 1 75 ? -10.044 -0.870 5.533 1.00 86.88 75 THR A N 1
ATOM 622 C CA . THR A 1 75 ? -9.714 -2.221 5.087 1.00 86.88 75 THR A CA 1
ATOM 623 C C . THR A 1 75 ? -9.940 -2.379 3.590 1.00 86.88 75 THR A C 1
ATOM 625 O O . THR A 1 75 ? -9.057 -2.913 2.926 1.00 86.88 75 THR A O 1
ATOM 628 N N . ALA A 1 76 ? -11.027 -1.839 3.023 1.00 87.06 76 ALA A N 1
ATOM 629 C CA . ALA A 1 76 ? -11.270 -1.874 1.578 1.00 87.06 76 ALA A CA 1
ATOM 630 C C . ALA A 1 76 ? -10.121 -1.238 0.784 1.00 87.06 76 ALA A C 1
ATOM 632 O O . ALA A 1 76 ? -9.614 -1.824 -0.167 1.00 87.06 76 ALA A O 1
ATOM 633 N N . ARG A 1 77 ? -9.623 -0.078 1.222 1.00 86.19 77 ARG A N 1
ATOM 634 C CA . ARG A 1 77 ? -8.529 0.615 0.525 1.00 86.19 77 ARG A CA 1
ATOM 635 C C . ARG A 1 77 ? -7.190 -0.107 0.622 1.00 86.19 77 ARG A C 1
ATOM 637 O O . ARG A 1 77 ? -6.377 -0.019 -0.298 1.00 86.19 77 ARG A O 1
ATOM 644 N N . MET A 1 78 ? -6.946 -0.805 1.727 1.00 87.56 78 MET A N 1
ATOM 645 C CA . MET A 1 78 ? -5.790 -1.691 1.848 1.00 87.56 78 MET A CA 1
ATOM 646 C C . MET A 1 78 ? -5.936 -2.919 0.949 1.00 87.56 78 MET A C 1
ATOM 648 O O . MET A 1 78 ? -4.967 -3.305 0.299 1.00 87.56 78 MET A O 1
ATOM 652 N N . TYR A 1 79 ? -7.136 -3.498 0.866 1.00 88.81 79 TYR A N 1
ATOM 653 C CA . TYR A 1 79 ? -7.428 -4.602 -0.043 1.00 88.81 79 TYR A CA 1
ATOM 654 C C . TYR A 1 79 ? -7.232 -4.214 -1.507 1.00 88.81 79 TYR A C 1
ATOM 656 O O . TYR A 1 79 ? -6.571 -4.960 -2.220 1.00 88.81 79 TYR A O 1
ATOM 664 N N . ASP A 1 80 ? -7.690 -3.039 -1.942 1.00 88.38 80 ASP A N 1
ATOM 665 C CA . ASP A 1 80 ? -7.473 -2.555 -3.314 1.00 88.38 80 ASP A CA 1
ATOM 666 C C . ASP A 1 80 ? -5.978 -2.505 -3.668 1.00 88.38 80 ASP A C 1
ATOM 668 O O . ASP A 1 80 ? -5.554 -2.929 -4.746 1.00 88.38 80 ASP A O 1
ATOM 672 N N . ALA A 1 81 ? -5.156 -2.022 -2.734 1.00 88.44 81 ALA A N 1
ATOM 673 C CA . ALA A 1 81 ? -3.709 -1.970 -2.899 1.00 88.44 81 ALA A CA 1
ATOM 674 C C . ALA A 1 81 ? -3.077 -3.369 -2.952 1.00 88.44 81 ALA A C 1
ATOM 676 O O . ALA A 1 81 ? -2.237 -3.621 -3.815 1.00 88.44 81 ALA A O 1
ATOM 677 N N . MET A 1 82 ? -3.490 -4.288 -2.074 1.00 89.38 82 MET A N 1
ATOM 678 C CA . MET A 1 82 ? -3.004 -5.674 -2.091 1.00 89.38 82 MET A CA 1
ATOM 679 C C . MET A 1 82 ? -3.428 -6.415 -3.354 1.00 89.38 82 MET A C 1
ATOM 681 O O . MET A 1 82 ? -2.610 -7.115 -3.938 1.00 89.38 82 MET A O 1
ATOM 685 N N . LYS A 1 83 ? -4.665 -6.221 -3.813 1.00 89.38 83 LYS A N 1
ATOM 686 C CA . LYS A 1 83 ? -5.170 -6.800 -5.056 1.00 89.38 83 LYS A CA 1
ATOM 687 C C . LYS A 1 83 ? -4.342 -6.329 -6.248 1.00 89.38 83 LYS A C 1
ATOM 689 O O . LYS A 1 83 ? -3.856 -7.148 -7.015 1.00 89.38 83 LYS A O 1
ATOM 694 N N . THR A 1 84 ? -4.085 -5.024 -6.330 1.00 88.94 84 THR A N 1
ATOM 695 C CA . THR A 1 84 ? -3.228 -4.454 -7.380 1.00 88.94 84 THR A CA 1
ATOM 696 C C . THR A 1 84 ? -1.819 -5.050 -7.335 1.00 88.94 84 THR A C 1
ATOM 698 O O . THR A 1 84 ? -1.252 -5.343 -8.376 1.00 88.94 84 THR A O 1
ATOM 701 N N . LEU A 1 85 ? -1.242 -5.258 -6.143 1.00 88.94 85 LEU A N 1
ATOM 702 C CA . LEU A 1 85 ? 0.064 -5.914 -5.989 1.00 88.94 85 LEU A CA 1
ATOM 703 C C . LEU A 1 85 ? 0.050 -7.390 -6.412 1.00 88.94 85 LEU A C 1
ATOM 705 O O . LEU A 1 85 ? 1.043 -7.865 -6.950 1.00 88.94 85 LEU A O 1
ATOM 709 N N . GLN A 1 86 ? -1.039 -8.112 -6.148 1.00 87.81 86 GLN A N 1
ATOM 710 C CA . GLN A 1 86 ? -1.201 -9.522 -6.521 1.00 87.81 86 GLN A CA 1
ATOM 711 C C . GLN A 1 86 ? -1.383 -9.717 -8.030 1.00 87.81 86 GLN A C 1
ATOM 713 O O . GLN A 1 86 ? -1.026 -10.767 -8.551 1.00 87.81 86 GLN A O 1
ATOM 718 N N . GLU A 1 87 ? -1.925 -8.718 -8.727 1.00 88.12 87 GLU A N 1
ATOM 719 C CA . GLU A 1 87 ? -2.063 -8.723 -10.188 1.00 88.12 87 GLU A CA 1
ATOM 720 C C . GLU A 1 87 ? -0.725 -8.475 -10.909 1.00 88.12 87 GLU A C 1
ATOM 722 O O . GLU A 1 87 ? -0.613 -8.748 -12.104 1.00 88.12 87 GLU A O 1
ATOM 727 N N . MET A 1 88 ? 0.301 -7.991 -10.198 1.00 87.81 88 MET A N 1
ATOM 728 C CA . MET A 1 88 ? 1.610 -7.711 -10.786 1.00 87.81 88 MET A CA 1
ATOM 729 C C . MET A 1 88 ? 2.375 -8.997 -11.128 1.00 87.81 88 MET A C 1
ATOM 731 O O . MET A 1 88 ? 2.290 -9.993 -10.409 1.00 87.81 88 MET A O 1
ATOM 735 N N . PRO A 1 89 ? 3.179 -8.980 -12.202 1.00 86.19 89 PRO A N 1
ATOM 736 C CA . PRO A 1 89 ? 3.860 -10.172 -12.688 1.00 86.19 89 PRO A CA 1
ATOM 737 C C . PRO A 1 89 ? 4.955 -10.658 -11.733 1.00 86.19 89 PRO A C 1
ATOM 739 O O . PRO A 1 89 ? 5.761 -9.881 -11.221 1.00 86.19 89 PRO A O 1
ATOM 742 N N . GLY A 1 90 ? 5.029 -11.978 -11.553 1.00 84.88 90 GLY A N 1
ATOM 743 C CA . GLY A 1 90 ? 6.026 -12.630 -10.704 1.00 84.88 90 GLY A CA 1
ATOM 744 C C . GLY A 1 90 ? 5.933 -12.219 -9.229 1.00 84.88 90 GLY A C 1
ATOM 745 O O . GLY A 1 90 ? 4.898 -11.784 -8.739 1.00 84.88 90 GLY A O 1
ATOM 746 N N . ASN A 1 91 ? 7.046 -12.327 -8.499 1.00 86.62 91 ASN A N 1
ATOM 747 C CA . ASN A 1 91 ? 7.097 -12.007 -7.063 1.00 86.62 91 ASN A CA 1
ATOM 748 C C . ASN A 1 91 ? 7.338 -10.508 -6.791 1.00 86.62 91 ASN A C 1
ATOM 750 O O . ASN A 1 91 ? 8.093 -10.139 -5.888 1.00 86.62 91 ASN A O 1
ATOM 754 N N . LEU A 1 92 ? 6.738 -9.618 -7.593 1.00 88.12 92 LEU A N 1
ATOM 755 C CA . LEU A 1 92 ? 6.926 -8.169 -7.449 1.00 88.12 92 LEU A CA 1
ATOM 756 C C . LEU A 1 92 ? 6.376 -7.628 -6.116 1.00 88.12 92 LEU A C 1
ATOM 758 O O . LEU A 1 92 ? 6.919 -6.670 -5.559 1.00 88.12 92 LEU A O 1
ATOM 762 N N . VAL A 1 93 ? 5.363 -8.293 -5.557 1.00 89.00 93 VAL A N 1
ATOM 763 C CA . VAL A 1 93 ? 4.780 -8.000 -4.236 1.00 89.00 93 VAL A CA 1
ATOM 764 C C . VAL A 1 93 ? 5.811 -7.993 -3.093 1.00 89.00 93 VAL A C 1
ATOM 766 O O . VAL A 1 93 ? 5.682 -7.221 -2.136 1.00 89.00 93 VAL A O 1
ATOM 769 N N . ASP A 1 94 ? 6.875 -8.790 -3.214 1.00 89.00 94 ASP A N 1
ATOM 770 C CA . ASP A 1 94 ? 7.926 -8.935 -2.198 1.00 89.00 94 ASP A CA 1
ATOM 771 C C . ASP A 1 94 ? 9.064 -7.917 -2.346 1.00 89.00 94 ASP A C 1
ATOM 773 O O . ASP A 1 94 ? 9.945 -7.824 -1.482 1.00 89.00 94 ASP A O 1
ATOM 777 N N . ILE A 1 95 ? 9.077 -7.140 -3.433 1.00 90.62 95 ILE A N 1
ATOM 778 C CA . ILE A 1 95 ? 10.171 -6.208 -3.726 1.00 90.62 95 ILE A CA 1
ATOM 779 C C . ILE A 1 95 ? 9.721 -4.761 -3.860 1.00 90.62 95 ILE A C 1
ATOM 781 O O . ILE A 1 95 ? 10.518 -3.881 -3.535 1.00 90.62 95 ILE A O 1
ATOM 785 N N . ILE A 1 96 ? 8.483 -4.512 -4.297 1.00 91.94 96 ILE A N 1
ATOM 786 C CA . ILE A 1 96 ? 7.955 -3.163 -4.506 1.00 91.94 96 ILE A CA 1
ATOM 787 C C . ILE A 1 96 ? 7.891 -2.422 -3.177 1.00 91.94 96 ILE A C 1
ATOM 789 O O . ILE A 1 96 ? 7.191 -2.819 -2.243 1.00 91.94 96 ILE A O 1
ATOM 793 N N . ARG A 1 97 ? 8.642 -1.324 -3.100 1.00 91.44 97 ARG A N 1
ATOM 794 C CA . ARG A 1 97 ? 8.695 -0.434 -1.941 1.00 91.44 97 ARG A CA 1
ATOM 795 C C . ARG A 1 97 ? 7.774 0.757 -2.134 1.00 91.44 97 ARG A C 1
ATOM 797 O O . ARG 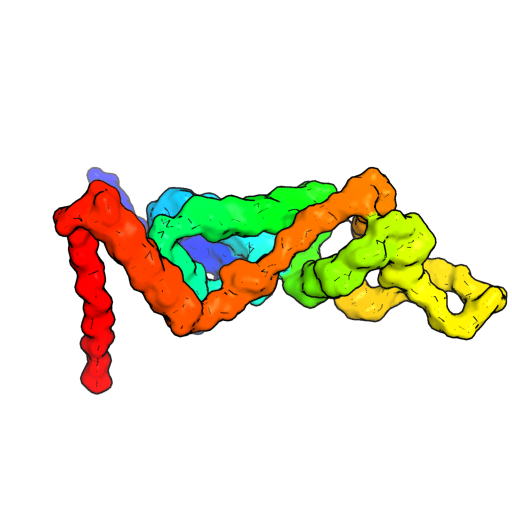A 1 97 ? 7.331 1.057 -3.244 1.00 91.44 97 ARG A O 1
ATOM 804 N N . LEU A 1 98 ? 7.544 1.501 -1.054 1.00 89.06 98 LEU A N 1
ATOM 805 C CA . LEU A 1 98 ? 6.723 2.715 -1.097 1.00 89.06 98 LEU A CA 1
ATOM 806 C C . LEU A 1 98 ? 7.222 3.713 -2.148 1.00 89.06 98 LEU A C 1
ATOM 808 O O . LEU A 1 98 ? 6.421 4.310 -2.858 1.00 89.06 98 LEU A O 1
ATOM 812 N N . ARG A 1 99 ? 8.544 3.847 -2.292 1.00 89.94 99 ARG A N 1
ATOM 813 C CA . ARG A 1 99 ? 9.153 4.728 -3.295 1.00 89.94 99 ARG A CA 1
ATOM 814 C C . ARG A 1 99 ? 8.803 4.322 -4.728 1.00 89.94 99 ARG A C 1
ATOM 816 O O . ARG A 1 99 ? 8.483 5.198 -5.524 1.00 89.94 99 ARG A O 1
ATOM 823 N N . ASP A 1 100 ? 8.857 3.028 -5.040 1.00 91.31 100 ASP A N 1
ATOM 824 C CA . ASP A 1 100 ? 8.504 2.517 -6.369 1.00 91.31 100 ASP A CA 1
ATOM 825 C C . ASP A 1 100 ? 7.031 2.809 -6.665 1.00 91.31 100 ASP A C 1
ATOM 827 O O . ASP A 1 100 ? 6.691 3.342 -7.720 1.00 91.31 100 ASP A O 1
ATOM 831 N N . TRP A 1 101 ? 6.168 2.549 -5.679 1.00 90.88 101 TRP A N 1
ATOM 832 C CA . TRP A 1 101 ? 4.738 2.827 -5.760 1.00 90.88 101 TRP A CA 1
ATOM 833 C C . TRP A 1 101 ? 4.441 4.310 -6.017 1.00 90.88 101 TRP A C 1
ATOM 835 O O . TRP A 1 101 ? 3.625 4.648 -6.873 1.00 90.88 101 TRP A O 1
ATOM 845 N N . ASP A 1 102 ? 5.130 5.213 -5.315 1.00 89.38 102 ASP A N 1
ATOM 846 C CA . ASP A 1 102 ? 4.969 6.654 -5.513 1.00 89.38 102 ASP A CA 1
ATOM 847 C C . ASP A 1 102 ? 5.422 7.104 -6.903 1.00 89.38 102 ASP A C 1
ATOM 849 O O . ASP A 1 102 ? 4.771 7.958 -7.501 1.00 89.38 102 ASP A O 1
ATOM 853 N N . MET A 1 103 ? 6.515 6.536 -7.425 1.00 90.25 103 MET A N 1
ATOM 854 C CA . MET A 1 103 ? 6.986 6.834 -8.780 1.00 90.25 103 MET A CA 1
ATOM 855 C C . MET A 1 103 ? 5.956 6.402 -9.827 1.00 90.25 103 MET A C 1
ATOM 857 O O . MET A 1 103 ? 5.669 7.169 -10.742 1.00 90.25 103 MET A O 1
ATOM 861 N N . LEU A 1 104 ? 5.353 5.221 -9.661 1.00 89.56 104 LEU A N 1
ATOM 862 C CA . LEU A 1 104 ? 4.296 4.729 -10.546 1.00 89.56 104 LEU A CA 1
ATOM 863 C C . LEU A 1 104 ? 3.033 5.608 -10.488 1.00 89.56 104 LEU A C 1
ATOM 865 O O . LEU A 1 104 ? 2.428 5.882 -11.521 1.00 89.56 104 LEU A O 1
ATOM 869 N N . ILE A 1 105 ? 2.635 6.093 -9.304 1.00 88.38 105 ILE A N 1
ATOM 870 C CA . ILE A 1 105 ? 1.487 7.009 -9.170 1.00 88.38 105 ILE A CA 1
ATOM 871 C C . ILE A 1 105 ? 1.785 8.374 -9.791 1.00 88.38 105 ILE A C 1
ATOM 873 O O . ILE A 1 105 ? 0.927 8.930 -10.477 1.00 88.38 105 ILE A O 1
ATOM 877 N N . ALA A 1 106 ? 2.955 8.948 -9.500 1.00 86.81 106 ALA A N 1
ATOM 878 C CA . ALA A 1 106 ? 3.308 10.305 -9.916 1.00 86.81 106 ALA A CA 1
ATOM 879 C C . ALA A 1 106 ? 3.322 10.448 -11.441 1.00 86.81 106 ALA A C 1
ATOM 881 O O . ALA A 1 106 ? 2.906 11.473 -11.972 1.00 86.81 106 ALA A O 1
ATOM 882 N N . ASP A 1 107 ? 3.753 9.394 -12.129 1.00 83.75 107 ASP A N 1
ATOM 883 C CA . ASP A 1 107 ? 3.857 9.337 -13.579 1.00 83.75 107 ASP A CA 1
ATOM 884 C C . ASP A 1 107 ? 2.689 8.566 -14.230 1.00 83.75 107 ASP A C 1
ATOM 886 O O . ASP A 1 107 ? 2.776 8.215 -15.402 1.00 83.75 107 ASP A O 1
ATOM 890 N N . ARG A 1 108 ? 1.569 8.331 -13.522 1.00 81.06 108 ARG A N 1
ATOM 891 C CA . ARG A 1 108 ? 0.425 7.542 -14.029 1.00 81.06 108 ARG A CA 1
ATOM 892 C C . ARG A 1 108 ? -0.115 8.031 -15.378 1.00 81.06 108 ARG A C 1
ATOM 894 O O . ARG A 1 108 ? -0.530 7.212 -16.189 1.00 81.06 108 ARG A O 1
ATOM 901 N N . SER A 1 109 ? -0.088 9.339 -15.639 1.00 78.88 109 SER A N 1
ATOM 902 C CA . SER A 1 109 ? -0.510 9.920 -16.928 1.00 78.88 109 SER A CA 1
ATOM 903 C C . SER A 1 109 ? 0.376 9.501 -18.107 1.00 78.88 109 SER A C 1
ATOM 905 O O . SER A 1 109 ? -0.015 9.614 -19.265 1.00 78.88 109 SER A O 1
ATOM 907 N N . LYS A 1 110 ? 1.582 8.988 -17.848 1.00 77.38 110 LYS A N 1
ATOM 908 C CA . LYS A 1 110 ? 2.453 8.414 -18.882 1.00 77.38 110 LYS A CA 1
ATOM 909 C C . LYS A 1 110 ? 1.997 7.026 -19.318 1.00 77.38 110 LYS A C 1
ATOM 911 O O . LYS A 1 110 ? 2.444 6.562 -20.357 1.00 77.38 110 LYS A O 1
ATOM 916 N N . PHE A 1 111 ? 1.095 6.384 -18.580 1.00 84.31 111 PHE A N 1
ATOM 917 C CA . PHE A 1 111 ? 0.585 5.055 -18.919 1.00 84.31 111 PHE A CA 1
ATOM 918 C C . PHE A 1 111 ? -0.584 5.083 -19.915 1.00 84.31 111 PHE A C 1
ATOM 920 O O . PHE A 1 111 ? -1.186 4.056 -20.178 1.00 84.31 111 PHE A O 1
ATOM 927 N N . GLU A 1 112 ? -0.879 6.244 -20.506 1.00 80.75 112 GLU A N 1
ATOM 928 C CA . GLU A 1 112 ? -1.923 6.416 -21.529 1.00 80.75 112 GLU A CA 1
ATOM 929 C C . GLU A 1 112 ? -1.473 5.998 -22.943 1.00 80.75 112 GLU A C 1
ATOM 931 O O . GLU A 1 112 ? -2.303 5.851 -23.835 1.00 80.75 112 GLU A O 1
ATOM 936 N N . SER A 1 113 ? -0.167 5.817 -23.171 1.00 85.50 113 SER A N 1
ATOM 937 C CA . SER A 1 113 ? 0.387 5.439 -24.480 1.00 85.50 113 SER A CA 1
ATOM 938 C C . SER A 1 113 ? 1.597 4.525 -24.330 1.00 85.50 113 SER A C 1
ATOM 940 O O . SER A 1 113 ? 2.416 4.732 -23.429 1.00 85.5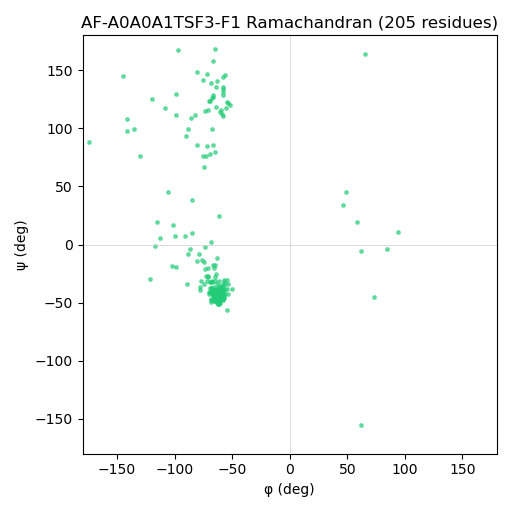0 113 SER A O 1
ATOM 942 N N . LEU A 1 114 ? 1.754 3.582 -25.258 1.00 85.06 114 LEU A N 1
ATOM 943 C CA . LEU A 1 114 ? 2.836 2.600 -25.255 1.00 85.06 114 LEU A CA 1
ATOM 944 C C . LEU A 1 114 ? 4.226 3.254 -25.269 1.00 85.06 114 LEU A C 1
ATOM 946 O O . LEU A 1 114 ? 5.127 2.824 -24.552 1.00 85.06 114 LEU A O 1
ATOM 950 N N . GLU A 1 115 ? 4.402 4.314 -26.054 1.00 85.56 115 GLU A N 1
ATOM 951 C CA . GLU A 1 115 ? 5.668 5.032 -26.204 1.00 85.56 115 GLU A CA 1
ATOM 952 C C . GLU A 1 115 ? 6.095 5.667 -24.881 1.00 85.56 115 GLU A C 1
ATOM 954 O O . GLU A 1 115 ? 7.245 5.533 -24.467 1.00 85.56 115 GLU A O 1
ATOM 959 N N . ARG A 1 116 ? 5.150 6.296 -24.174 1.00 87.19 116 ARG A N 1
ATOM 960 C CA . ARG A 1 116 ? 5.408 6.913 -22.868 1.00 87.19 116 ARG A CA 1
ATOM 961 C C . ARG A 1 116 ? 5.627 5.886 -21.761 1.00 87.19 116 ARG A C 1
ATOM 963 O O . ARG A 1 116 ? 6.408 6.159 -20.851 1.00 87.19 116 ARG A O 1
ATOM 970 N N . ILE A 1 117 ? 4.992 4.711 -21.835 1.00 88.25 117 ILE A N 1
ATOM 971 C CA . ILE A 1 117 ? 5.291 3.591 -20.928 1.00 88.25 117 ILE A CA 1
ATOM 972 C C . ILE A 1 117 ? 6.741 3.150 -21.138 1.00 88.25 117 ILE A C 1
ATOM 974 O O . ILE A 1 117 ? 7.513 3.106 -20.179 1.00 88.25 117 ILE A O 1
ATOM 978 N N . LYS A 1 118 ? 7.145 2.899 -22.389 1.00 88.44 118 LYS A N 1
ATOM 979 C CA . LYS A 1 118 ? 8.525 2.517 -22.721 1.00 88.44 118 LYS A CA 1
ATOM 980 C C . LYS A 1 118 ? 9.529 3.574 -22.270 1.00 88.44 118 LYS A C 1
ATOM 982 O O . LYS A 1 118 ? 10.496 3.230 -21.603 1.00 88.44 118 LYS A O 1
ATOM 987 N N . GLU A 1 119 ? 9.270 4.851 -22.545 1.00 88.31 119 GLU A N 1
ATOM 988 C CA . GLU A 1 119 ? 10.122 5.965 -22.110 1.00 88.31 119 GLU A CA 1
ATOM 989 C C . GLU A 1 119 ? 10.191 6.089 -20.578 1.00 88.31 119 GLU A C 1
ATOM 991 O O . GLU A 1 119 ? 11.228 6.448 -20.019 1.00 88.31 119 GLU A O 1
ATOM 996 N N . PHE A 1 120 ? 9.107 5.772 -19.865 1.00 89.62 120 PHE A N 1
ATOM 997 C CA . PHE A 1 120 ? 9.111 5.778 -18.406 1.00 89.62 120 PHE A CA 1
ATOM 998 C C . PHE A 1 120 ? 10.052 4.710 -17.834 1.00 89.62 120 PHE A C 1
ATOM 1000 O O . PHE A 1 120 ? 10.829 5.047 -16.937 1.00 89.62 120 PHE A O 1
ATOM 1007 N N . PHE A 1 121 ? 9.997 3.471 -18.340 1.00 90.56 121 PHE A N 1
ATOM 1008 C CA . PHE A 1 121 ? 10.829 2.346 -17.880 1.00 90.56 121 PHE A CA 1
ATOM 1009 C C . PHE A 1 121 ? 12.270 2.404 -18.416 1.00 90.56 121 PHE A C 1
ATOM 1011 O O . PHE A 1 121 ? 13.213 2.087 -17.691 1.00 90.56 121 PHE A O 1
ATOM 1018 N N . TYR A 1 122 ? 12.451 2.856 -19.653 1.00 89.38 122 TYR A N 1
ATOM 1019 C CA . TYR A 1 122 ? 13.731 2.933 -20.354 1.00 89.38 122 TYR A CA 1
ATOM 1020 C C . TYR A 1 122 ? 13.911 4.333 -20.961 1.00 89.38 122 TYR A C 1
ATOM 1022 O O . TYR A 1 122 ? 13.728 4.525 -22.165 1.00 89.38 122 TYR A O 1
ATOM 1030 N N . PRO A 1 123 ? 14.236 5.346 -20.137 1.00 86.19 123 PRO A N 1
ATOM 1031 C CA . PRO A 1 123 ? 14.420 6.705 -20.625 1.00 86.19 123 PRO A CA 1
ATOM 1032 C C . PRO A 1 123 ? 15.649 6.790 -21.537 1.00 86.19 123 PRO A C 1
ATOM 1034 O O . PRO A 1 123 ? 16.759 6.430 -21.142 1.00 86.19 123 PRO A O 1
ATOM 1037 N N . CYS A 1 124 ? 15.474 7.319 -22.748 1.00 73.38 124 CYS A N 1
ATOM 1038 C CA . CYS A 1 124 ? 16.600 7.608 -23.628 1.00 73.38 124 CYS A CA 1
ATOM 1039 C C . CYS A 1 124 ? 17.363 8.836 -23.123 1.00 73.38 124 CYS A C 1
ATOM 1041 O O . CYS A 1 124 ? 16.853 9.958 -23.141 1.00 73.38 124 CYS A O 1
ATOM 1043 N N . SER A 1 125 ? 18.615 8.642 -22.717 1.00 57.31 125 SER A N 1
ATOM 1044 C CA . SER A 1 125 ? 19.531 9.717 -22.328 1.00 57.31 125 SER A CA 1
ATOM 1045 C C . SER A 1 125 ? 19.942 10.562 -23.543 1.00 57.31 125 SER A C 1
ATOM 1047 O O . SER A 1 125 ? 21.021 10.378 -24.095 1.00 57.31 125 SER A O 1
ATOM 1049 N N . GLY A 1 126 ? 19.073 11.464 -24.002 1.00 53.62 126 GLY A N 1
ATOM 1050 C CA . GLY A 1 126 ? 19.409 12.671 -24.774 1.00 53.62 126 GLY A CA 1
ATOM 1051 C C . GLY A 1 126 ? 20.083 12.545 -26.151 1.00 53.62 126 GLY A C 1
ATOM 1052 O O . GLY A 1 126 ? 20.225 13.569 -26.812 1.00 53.62 126 GLY A O 1
ATOM 1053 N N . SER A 1 127 ? 20.475 11.362 -26.632 1.00 48.00 127 SER A N 1
ATOM 1054 C CA . SER A 1 127 ? 21.070 11.204 -27.968 1.00 48.00 127 SER A CA 1
ATOM 1055 C C . SER A 1 127 ? 20.093 10.517 -28.922 1.00 48.00 127 SER A C 1
ATOM 1057 O O . SER A 1 127 ? 19.683 9.376 -28.719 1.00 48.00 127 SER A O 1
ATOM 1059 N N . LYS A 1 128 ? 19.708 11.231 -29.985 1.00 52.81 128 LYS A N 1
ATOM 1060 C CA . LYS A 1 128 ? 18.795 10.748 -31.036 1.00 52.81 128 LYS A CA 1
ATOM 1061 C C . LYS A 1 128 ? 19.391 9.628 -31.908 1.00 52.81 128 LYS A C 1
ATOM 1063 O O . LYS A 1 128 ? 18.731 9.185 -32.837 1.00 52.81 128 LYS A O 1
ATOM 1068 N N . GLU A 1 129 ? 20.613 9.168 -31.632 1.00 49.62 129 GLU A N 1
ATOM 1069 C CA . GLU A 1 129 ? 21.381 8.332 -32.569 1.00 49.62 129 GLU A CA 1
ATOM 1070 C C . GLU A 1 129 ? 21.706 6.918 -32.088 1.00 49.62 129 GLU A C 1
ATOM 1072 O O . GLU A 1 129 ? 22.280 6.146 -32.852 1.00 49.62 129 GLU A O 1
ATOM 1077 N N . ARG A 1 130 ? 21.305 6.532 -30.872 1.00 45.91 130 ARG A N 1
ATOM 1078 C CA . ARG A 1 130 ? 21.222 5.125 -30.447 1.00 45.91 130 ARG A CA 1
ATOM 1079 C C . ARG A 1 130 ? 20.603 5.070 -29.051 1.00 45.91 130 ARG A C 1
ATOM 1081 O O . ARG A 1 130 ? 21.309 5.076 -28.046 1.00 45.91 130 ARG A O 1
ATOM 1088 N N . CYS A 1 131 ? 19.274 5.008 -28.979 1.00 44.75 131 CYS A N 1
ATOM 1089 C CA . CYS A 1 131 ? 18.610 4.511 -27.776 1.00 44.75 131 CYS A CA 1
ATOM 1090 C C . CYS A 1 131 ? 18.944 3.023 -27.658 1.00 44.75 131 CYS A C 1
ATOM 1092 O O . CYS A 1 131 ? 18.226 2.172 -28.172 1.00 44.75 131 CYS A O 1
ATOM 1094 N N . VAL A 1 132 ? 20.081 2.700 -27.051 1.00 47.69 132 VAL A N 1
ATOM 1095 C CA . VAL A 1 132 ? 20.317 1.334 -26.603 1.00 47.69 132 VAL A CA 1
ATOM 1096 C C . VAL A 1 132 ? 19.350 1.121 -25.437 1.00 47.69 132 VAL A C 1
ATOM 1098 O O . VAL A 1 132 ? 19.360 1.902 -24.488 1.00 47.69 132 VAL A O 1
ATOM 1101 N N . GLU A 1 133 ? 18.495 0.105 -25.526 1.00 51.59 133 GLU A N 1
ATOM 1102 C CA . GLU A 1 133 ? 17.447 -0.290 -24.562 1.00 51.59 133 GLU A CA 1
ATOM 1103 C C . GLU A 1 133 ? 17.982 -0.677 -23.159 1.00 51.59 133 GLU A C 1
ATOM 1105 O O . GLU A 1 133 ? 17.381 -1.458 -22.426 1.00 51.59 133 GLU A O 1
ATOM 1110 N N . THR A 1 134 ? 19.155 -0.190 -22.759 1.00 55.38 134 THR A N 1
ATOM 1111 C CA . THR A 1 134 ? 19.951 -0.748 -21.662 1.00 55.38 134 THR A CA 1
ATOM 1112 C C . THR A 1 134 ? 19.862 0.039 -20.359 1.00 55.38 134 THR A C 1
ATOM 1114 O O . THR A 1 134 ? 20.162 -0.510 -19.299 1.00 55.38 134 THR A O 1
ATOM 1117 N N . GLY A 1 135 ? 19.423 1.299 -20.385 1.00 76.31 135 GLY A N 1
ATOM 1118 C CA . GLY A 1 135 ? 19.309 2.122 -19.180 1.00 76.31 135 GLY A CA 1
ATOM 1119 C C . GLY A 1 135 ? 17.941 2.002 -18.514 1.00 76.31 135 GLY A C 1
ATOM 1120 O O . GLY A 1 135 ? 17.037 2.754 -18.864 1.00 76.31 135 GLY A O 1
ATOM 1121 N N . ARG A 1 136 ? 17.777 1.106 -17.530 1.00 89.12 136 ARG A N 1
ATOM 1122 C CA . ARG A 1 136 ? 16.578 1.120 -16.665 1.00 89.12 136 ARG A CA 1
ATOM 1123 C C . ARG A 1 136 ? 16.429 2.483 -15.990 1.00 89.12 136 ARG A C 1
ATOM 1125 O O . ARG A 1 136 ? 17.427 3.084 -15.585 1.00 89.12 136 ARG A O 1
ATOM 1132 N N . ARG A 1 137 ? 15.190 2.932 -15.771 1.00 89.88 137 ARG A N 1
ATOM 1133 C CA . ARG A 1 137 ? 14.908 4.150 -15.001 1.00 89.88 137 ARG A CA 1
ATOM 1134 C C . ARG A 1 137 ? 15.573 4.083 -13.628 1.00 89.88 137 ARG A C 1
ATOM 1136 O O . ARG A 1 137 ? 15.275 3.208 -12.812 1.00 89.88 137 ARG A O 1
ATOM 1143 N N . THR A 1 138 ? 16.423 5.064 -13.344 1.00 89.38 138 THR A N 1
ATOM 1144 C CA . THR A 1 138 ? 17.108 5.177 -12.058 1.00 89.38 138 THR A CA 1
ATOM 1145 C C . THR A 1 138 ? 16.110 5.269 -10.908 1.00 89.38 138 THR A C 1
ATOM 1147 O O . THR A 1 138 ? 15.216 6.115 -10.897 1.00 89.38 138 THR A O 1
ATOM 1150 N N . GLY A 1 139 ? 16.299 4.417 -9.902 1.00 89.00 139 GLY A N 1
ATOM 1151 C CA . GLY A 1 139 ? 15.530 4.461 -8.662 1.00 89.00 139 GLY A CA 1
ATOM 1152 C C . GLY A 1 139 ? 14.186 3.731 -8.686 1.00 89.00 139 GLY A C 1
ATOM 1153 O O . GLY A 1 139 ? 13.563 3.667 -7.632 1.00 89.00 139 GLY A O 1
ATOM 1154 N N . LEU A 1 140 ? 13.768 3.176 -9.830 1.00 91.88 140 LEU A N 1
ATOM 1155 C CA . LEU A 1 140 ? 12.551 2.373 -9.965 1.00 91.88 140 LEU A CA 1
ATOM 1156 C C . LEU A 1 140 ? 12.889 0.881 -9.922 1.00 91.88 140 LEU A C 1
ATOM 1158 O O . LEU A 1 140 ? 13.746 0.430 -10.680 1.00 91.88 140 LEU A O 1
ATOM 1162 N N . LEU A 1 141 ? 12.191 0.117 -9.079 1.00 92.19 141 LEU A N 1
ATOM 1163 C CA . LEU A 1 141 ? 12.268 -1.345 -8.989 1.00 92.19 141 LEU A CA 1
ATOM 1164 C C . LEU A 1 141 ? 13.717 -1.850 -8.914 1.00 92.19 141 LEU A C 1
ATOM 1166 O O . LEU A 1 141 ? 14.105 -2.801 -9.589 1.00 92.19 141 LEU A O 1
ATOM 1170 N N . ILE A 1 142 ? 14.536 -1.203 -8.080 1.00 90.62 142 ILE A N 1
ATOM 1171 C CA . ILE A 1 142 ? 15.993 -1.428 -8.015 1.00 90.62 142 ILE A CA 1
ATOM 1172 C C . ILE A 1 142 ? 16.335 -2.899 -7.721 1.00 90.62 142 ILE A C 1
ATOM 1174 O O . ILE A 1 142 ? 17.351 -3.410 -8.182 1.00 90.62 142 ILE A O 1
ATOM 1178 N N . LYS A 1 143 ? 15.485 -3.582 -6.946 1.00 90.69 143 LYS A N 1
ATOM 1179 C CA . LYS A 1 143 ? 15.662 -4.989 -6.557 1.00 90.69 143 LYS A CA 1
ATOM 1180 C C . LYS A 1 143 ? 15.097 -5.991 -7.571 1.00 90.69 143 LYS A C 1
ATOM 1182 O O . LYS A 1 143 ? 15.241 -7.188 -7.350 1.00 90.69 143 LYS A O 1
ATOM 1187 N N . ALA A 1 144 ? 14.445 -5.529 -8.637 1.00 91.50 144 ALA A N 1
ATOM 1188 C CA . ALA A 1 144 ? 13.844 -6.402 -9.637 1.00 91.50 144 ALA A CA 1
ATOM 1189 C C . ALA A 1 144 ? 14.902 -7.014 -10.560 1.00 91.50 144 ALA A C 1
ATOM 1191 O O . ALA A 1 144 ? 15.838 -6.339 -11.010 1.00 91.50 144 ALA A O 1
ATOM 1192 N N . THR A 1 145 ? 14.716 -8.282 -10.919 1.00 91.19 145 THR A N 1
ATOM 1193 C CA . THR A 1 145 ? 15.460 -8.906 -12.020 1.00 91.19 145 THR A CA 1
ATOM 1194 C C . THR A 1 145 ? 15.107 -8.238 -13.354 1.00 91.19 145 THR A C 1
ATOM 1196 O O . THR A 1 145 ? 14.176 -7.437 -13.442 1.00 91.19 145 THR A O 1
ATOM 1199 N N . ALA A 1 146 ? 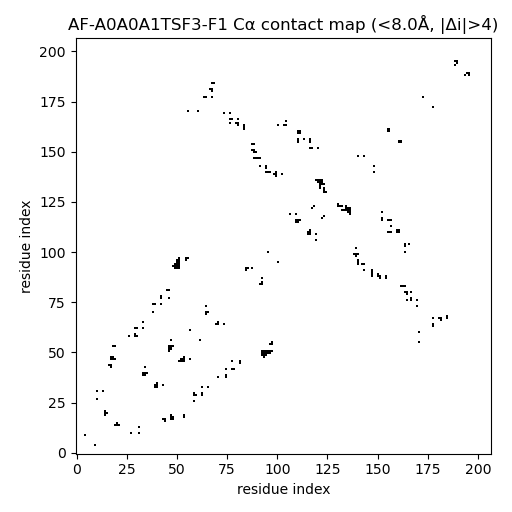15.869 -8.528 -14.412 1.00 89.62 146 ALA A N 1
ATOM 1200 C CA . ALA A 1 146 ? 15.553 -8.008 -15.750 1.00 89.62 146 ALA A CA 1
ATOM 1201 C C . ALA A 1 146 ? 14.178 -8.465 -16.230 1.00 89.62 146 ALA A C 1
ATOM 1203 O O . ALA A 1 146 ? 13.405 -7.651 -16.724 1.00 89.62 146 ALA A O 1
ATOM 1204 N N . GLU A 1 147 ? 13.862 -9.731 -15.988 1.00 90.81 147 GLU A N 1
ATOM 1205 C CA . GLU A 1 147 ? 12.575 -10.330 -16.313 1.00 90.81 147 GLU A CA 1
ATOM 1206 C C . GLU A 1 147 ? 11.425 -9.688 -15.531 1.00 90.81 147 GLU A C 1
ATOM 1208 O O . GLU A 1 147 ? 10.431 -9.302 -16.129 1.00 90.81 147 GLU A O 1
ATOM 1213 N N . GLN A 1 148 ? 11.574 -9.479 -14.219 1.00 92.38 148 GLN A N 1
ATOM 1214 C CA . GLN A 1 148 ? 10.547 -8.817 -13.402 1.00 92.38 148 GLN A CA 1
ATOM 1215 C C . GLN A 1 148 ? 10.322 -7.361 -13.824 1.00 92.38 148 GLN A C 1
ATOM 1217 O O . GLN A 1 148 ? 9.191 -6.882 -13.850 1.00 92.38 148 GLN A O 1
ATOM 1222 N N . TYR A 1 149 ? 11.403 -6.650 -14.149 1.00 92.75 149 TYR A N 1
ATOM 1223 C CA . TYR A 1 149 ? 11.337 -5.259 -14.585 1.00 92.75 149 TYR A CA 1
ATOM 1224 C C . TYR A 1 149 ? 10.628 -5.128 -15.935 1.00 92.75 149 TYR A C 1
ATOM 1226 O O . TYR A 1 149 ? 9.728 -4.303 -16.088 1.00 92.75 149 TYR A O 1
ATOM 1234 N N . TRP A 1 150 ? 11.013 -5.970 -16.896 1.00 90.81 150 TRP A N 1
ATOM 1235 C CA . TRP A 1 150 ? 10.391 -6.015 -18.213 1.00 90.81 150 TRP A CA 1
ATOM 1236 C C . TRP A 1 150 ? 8.941 -6.497 -18.131 1.00 90.81 150 TRP A C 1
ATOM 1238 O O . TRP A 1 150 ? 8.060 -5.868 -18.704 1.00 90.81 150 TRP A O 1
ATOM 1248 N N . GLY A 1 151 ? 8.676 -7.535 -17.338 1.00 91.94 151 GLY A N 1
ATOM 1249 C CA . GLY A 1 151 ? 7.334 -8.050 -17.095 1.00 91.94 151 GLY A CA 1
ATOM 1250 C C . GLY A 1 151 ? 6.409 -6.982 -16.523 1.00 91.94 151 GLY A C 1
ATOM 1251 O O . GLY A 1 151 ? 5.281 -6.862 -16.980 1.00 91.94 151 GLY A O 1
ATOM 1252 N N . MET A 1 152 ? 6.877 -6.151 -15.582 1.00 91.06 152 MET A N 1
ATOM 1253 C CA . MET A 1 152 ? 6.082 -5.025 -15.071 1.00 91.06 152 MET A CA 1
ATOM 1254 C C . MET A 1 152 ? 5.701 -4.040 -16.180 1.00 91.06 152 MET A C 1
ATOM 1256 O O . MET A 1 152 ? 4.558 -3.587 -16.238 1.00 91.06 152 MET A O 1
ATOM 1260 N N . MET A 1 153 ? 6.656 -3.694 -17.046 1.00 91.06 153 MET A N 1
ATOM 1261 C CA . MET A 1 153 ? 6.396 -2.817 -18.185 1.00 91.06 153 MET A CA 1
ATOM 1262 C C . MET A 1 153 ? 5.352 -3.443 -19.113 1.00 91.06 153 MET A C 1
ATOM 1264 O O . MET A 1 153 ? 4.362 -2.791 -19.430 1.00 91.06 153 MET A O 1
ATOM 1268 N N . ASP A 1 154 ? 5.544 -4.704 -19.501 1.00 90.62 154 ASP A N 1
ATOM 1269 C CA . ASP A 1 154 ? 4.636 -5.439 -20.385 1.00 90.62 154 ASP A CA 1
ATOM 1270 C C . ASP A 1 154 ? 3.228 -5.568 -19.784 1.00 90.62 154 ASP A C 1
ATOM 1272 O O . ASP A 1 154 ? 2.228 -5.301 -20.446 1.00 90.62 154 ASP A O 1
ATOM 1276 N N . HIS A 1 155 ? 3.138 -5.839 -18.482 1.00 89.94 155 HIS A N 1
ATOM 1277 C CA . HIS A 1 155 ? 1.877 -5.877 -17.752 1.00 89.94 155 HIS A CA 1
ATOM 1278 C C . HIS A 1 155 ? 1.128 -4.539 -17.812 1.00 89.94 155 HIS A C 1
ATOM 1280 O O . HIS A 1 155 ? -0.074 -4.528 -18.061 1.00 89.94 155 HIS A O 1
ATOM 1286 N N . ILE A 1 156 ? 1.814 -3.403 -17.640 1.00 88.88 156 ILE A N 1
ATOM 1287 C CA . ILE A 1 156 ? 1.184 -2.078 -17.777 1.00 88.88 156 ILE A CA 1
ATOM 1288 C C . ILE A 1 156 ? 0.748 -1.829 -19.227 1.00 88.88 156 ILE A C 1
ATOM 1290 O O . ILE A 1 156 ? -0.340 -1.296 -19.444 1.00 88.88 156 ILE A O 1
ATOM 1294 N N . CYS A 1 157 ? 1.554 -2.242 -20.211 1.00 86.69 157 CYS A N 1
ATOM 1295 C CA . CYS A 1 157 ? 1.202 -2.144 -21.628 1.00 86.69 157 CYS A CA 1
ATOM 1296 C C . CYS A 1 157 ? -0.079 -2.927 -21.958 1.00 86.69 157 CYS A C 1
ATOM 1298 O O . CYS A 1 157 ? -0.931 -2.415 -22.680 1.00 86.69 157 CYS A O 1
ATOM 1300 N N . LEU A 1 158 ? -0.227 -4.144 -21.423 1.00 85.19 158 LEU A N 1
ATOM 1301 C CA . LEU A 1 158 ? -1.373 -5.022 -21.678 1.00 85.19 158 LEU A CA 1
ATOM 1302 C C . LEU A 1 158 ? -2.621 -4.621 -20.882 1.00 85.19 158 LEU A C 1
ATOM 1304 O O . LEU A 1 158 ? -3.731 -4.681 -21.405 1.00 85.19 158 LEU A O 1
ATOM 1308 N N . ALA A 1 159 ? -2.453 -4.208 -19.625 1.00 79.12 159 ALA A N 1
ATOM 1309 C CA . ALA A 1 159 ? -3.562 -3.814 -18.757 1.00 79.12 159 ALA A CA 1
ATOM 1310 C C . ALA A 1 159 ? -4.164 -2.449 -19.138 1.00 79.12 159 ALA A C 1
ATOM 1312 O O . ALA A 1 159 ? -5.296 -2.148 -18.756 1.00 79.12 159 ALA A O 1
ATOM 1313 N N . GLY A 1 160 ? -3.418 -1.605 -19.861 1.00 68.12 160 GLY A N 1
ATOM 1314 C CA . GLY A 1 160 ? -3.834 -0.279 -20.331 1.00 68.12 160 GLY A CA 1
ATOM 1315 C C . GLY A 1 160 ? -3.904 0.784 -19.229 1.00 68.12 160 GLY A C 1
ATOM 1316 O O . GLY A 1 160 ? -3.396 1.885 -19.405 1.00 68.12 160 GLY A O 1
ATOM 1317 N N . VAL A 1 161 ? -4.491 0.480 -18.066 1.00 69.38 161 VAL A N 1
ATOM 1318 C CA . VAL A 1 161 ? -4.516 1.379 -16.901 1.00 69.38 161 VAL A CA 1
ATOM 1319 C C . VAL A 1 161 ? -4.349 0.584 -15.610 1.00 69.38 161 VAL A C 1
ATOM 1321 O O . VAL A 1 161 ? -5.290 -0.037 -15.120 1.00 69.38 161 VAL A O 1
ATOM 1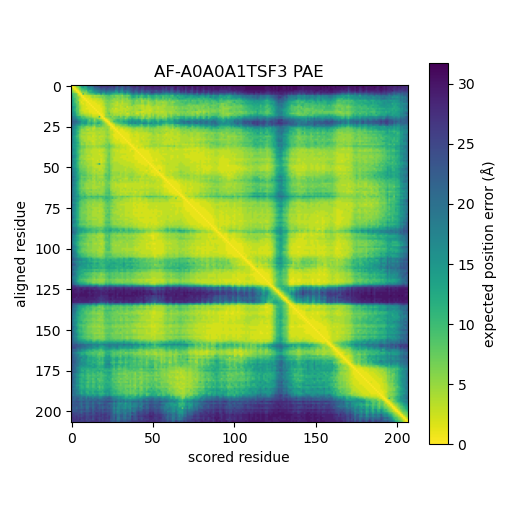324 N N . LEU A 1 162 ? -3.178 0.699 -14.978 1.00 72.81 162 LEU A N 1
ATOM 1325 C CA . LEU A 1 162 ? -2.992 0.190 -13.621 1.00 72.81 162 LEU A CA 1
ATOM 1326 C C . LEU A 1 162 ? -3.780 1.063 -12.627 1.00 72.81 162 LEU A C 1
ATOM 1328 O O . LEU A 1 162 ? -3.584 2.286 -12.546 1.00 72.81 162 LEU A O 1
ATOM 1332 N N . GLN A 1 163 ? -4.678 0.453 -11.855 1.00 79.56 163 GLN A N 1
ATOM 1333 C CA . GLN A 1 163 ? -5.372 1.139 -10.766 1.00 79.56 163 GLN A CA 1
ATOM 1334 C C . GLN A 1 163 ? -4.461 1.179 -9.542 1.00 79.56 163 GLN A C 1
ATOM 1336 O O . GLN A 1 163 ? -4.524 0.322 -8.680 1.00 79.56 163 GLN A O 1
ATOM 1341 N N . LEU A 1 164 ? -3.595 2.188 -9.471 1.00 82.94 164 LEU A N 1
ATOM 1342 C CA . LEU A 1 164 ? -2.702 2.401 -8.331 1.00 82.94 164 LEU A CA 1
ATOM 1343 C C . LEU A 1 164 ? -3.396 3.259 -7.261 1.00 82.94 164 LEU A C 1
ATOM 1345 O O . LEU A 1 164 ? -3.426 4.491 -7.398 1.00 82.94 164 LEU A O 1
ATOM 1349 N N . PRO A 1 165 ? -3.958 2.675 -6.184 1.00 83.25 165 PRO A N 1
ATOM 1350 C CA . PRO A 1 165 ? -4.499 3.458 -5.082 1.00 83.25 165 PRO A CA 1
ATOM 1351 C C . PRO A 1 165 ? -3.429 4.363 -4.464 1.00 83.25 165 PRO A C 1
ATOM 1353 O O . PRO A 1 165 ? -2.259 3.998 -4.325 1.00 83.25 165 PRO A O 1
ATOM 1356 N N . LYS A 1 166 ? -3.841 5.564 -4.041 1.00 81.38 166 LYS A N 1
ATOM 1357 C CA . LYS A 1 166 ? -2.973 6.532 -3.354 1.00 81.38 166 LYS A CA 1
ATOM 1358 C C . LYS A 1 166 ? -2.729 6.106 -1.907 1.00 81.38 166 LYS A C 1
ATOM 1360 O O . LYS A 1 166 ? -3.287 6.680 -0.976 1.0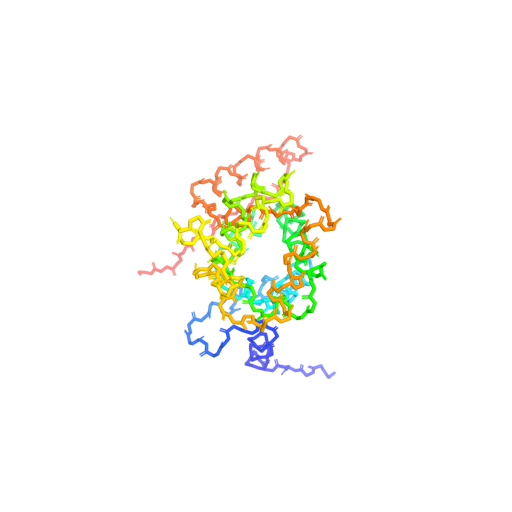0 81.38 166 LYS A O 1
ATOM 1365 N N . ILE A 1 167 ? -1.861 5.118 -1.717 1.00 77.50 167 ILE A N 1
ATOM 1366 C CA . ILE A 1 167 ? -1.614 4.490 -0.413 1.00 77.50 167 ILE A CA 1
ATOM 1367 C C . ILE A 1 167 ? -1.098 5.503 0.618 1.00 77.50 167 ILE A C 1
ATOM 1369 O O . ILE A 1 167 ? -1.577 5.522 1.747 1.00 77.50 167 ILE A O 1
ATOM 1373 N N . ARG A 1 168 ? -0.209 6.434 0.239 1.00 74.38 168 ARG A N 1
ATOM 1374 C CA . ARG A 1 168 ? 0.243 7.492 1.164 1.00 74.38 168 ARG A CA 1
ATOM 1375 C C . ARG A 1 168 ? -0.897 8.346 1.709 1.00 74.38 168 ARG A C 1
ATOM 1377 O O . ARG A 1 168 ? -0.816 8.765 2.856 1.00 74.38 168 ARG A O 1
ATOM 1384 N N . ALA A 1 169 ? -1.931 8.619 0.913 1.00 69.88 169 ALA A N 1
ATOM 1385 C CA . ALA A 1 169 ? -3.065 9.416 1.373 1.00 69.88 169 ALA A CA 1
ATOM 1386 C C . ALA A 1 169 ? -3.875 8.673 2.448 1.00 69.88 169 ALA A C 1
ATOM 1388 O O . ALA A 1 169 ? -4.377 9.308 3.368 1.00 69.88 169 ALA A O 1
ATOM 1389 N N . LEU A 1 170 ? -3.929 7.338 2.387 1.00 67.44 170 LEU A N 1
ATOM 1390 C CA . LEU A 1 170 ? -4.595 6.513 3.401 1.00 67.44 170 LEU A CA 1
ATOM 1391 C C . LEU A 1 170 ? -3.904 6.607 4.767 1.00 67.44 170 LEU A C 1
ATOM 1393 O O . LEU A 1 170 ? -4.555 6.516 5.800 1.00 67.44 170 LEU A O 1
ATOM 1397 N N . PHE A 1 171 ? -2.586 6.814 4.769 1.00 70.38 171 PHE A N 1
ATOM 1398 C CA . PHE A 1 171 ? -1.751 6.720 5.968 1.00 70.38 171 PHE A CA 1
ATOM 1399 C C . PHE A 1 171 ? -1.158 8.058 6.434 1.00 70.38 171 PHE A C 1
ATOM 1401 O O . PHE A 1 171 ? -0.370 8.092 7.377 1.00 70.38 171 PHE A O 1
ATOM 1408 N N . LYS A 1 172 ? -1.536 9.171 5.795 1.00 72.69 172 LYS A N 1
ATOM 1409 C CA . LYS A 1 172 ? -1.090 10.532 6.142 1.00 72.69 172 LYS A CA 1
ATOM 1410 C C . LYS A 1 172 ? -2.088 11.334 6.975 1.00 72.69 172 LYS A C 1
ATOM 1412 O O . LYS A 1 172 ? -1.835 12.511 7.206 1.00 72.69 172 LYS A O 1
ATOM 1417 N N . ILE A 1 173 ? -3.170 10.715 7.442 1.00 71.88 173 ILE A N 1
ATOM 1418 C CA . ILE A 1 173 ? -4.162 11.392 8.283 1.00 71.88 173 ILE A CA 1
ATOM 1419 C C . ILE A 1 173 ? -3.460 11.986 9.504 1.00 71.88 173 ILE A C 1
ATOM 1421 O O . ILE A 1 173 ? -2.873 11.278 10.328 1.00 71.88 173 ILE A O 1
ATOM 1425 N N . THR A 1 174 ? -3.512 13.303 9.614 1.00 74.06 174 THR A N 1
ATOM 1426 C CA . THR A 1 174 ? -3.015 14.038 10.768 1.00 74.06 174 THR A CA 1
ATOM 1427 C C . THR A 1 174 ? -3.871 13.724 11.992 1.00 74.06 174 THR A C 1
ATOM 1429 O O . THR A 1 174 ? -5.037 13.345 11.894 1.00 74.06 174 THR A O 1
ATOM 1432 N N . LYS A 1 175 ? -3.324 13.926 13.196 1.00 73.06 175 LYS A N 1
ATOM 1433 C CA . LYS A 1 175 ? -4.117 13.776 14.429 1.00 73.06 175 LYS A CA 1
ATOM 1434 C C . LYS A 1 175 ? -5.367 14.665 14.426 1.00 73.06 175 LYS A C 1
ATOM 1436 O O . LYS A 1 175 ? -6.390 14.262 14.966 1.00 73.06 175 LYS A O 1
ATOM 1441 N N . GLN A 1 176 ? -5.275 15.849 13.816 1.00 78.44 176 GLN A N 1
ATOM 1442 C CA . GLN A 1 176 ? -6.389 16.782 13.691 1.00 78.44 176 GLN A CA 1
ATOM 1443 C C . GLN A 1 176 ? -7.470 16.246 12.750 1.00 78.44 176 GLN A C 1
ATOM 1445 O O . GLN A 1 176 ? -8.630 16.194 13.140 1.00 78.44 176 GLN A O 1
ATOM 1450 N N . GLU A 1 177 ? -7.103 15.780 11.554 1.00 81.00 177 GLU A N 1
ATOM 1451 C CA . GLU A 1 177 ? -8.052 15.141 10.630 1.00 81.00 177 GLU A CA 1
ATOM 1452 C C . GLU A 1 177 ? -8.690 13.902 11.261 1.00 81.00 177 GLU A C 1
ATOM 1454 O O . GLU A 1 177 ? -9.894 13.696 11.138 1.00 81.00 177 GLU A O 1
ATOM 1459 N N . ALA A 1 178 ? -7.918 13.111 12.010 1.00 77.31 178 ALA A N 1
ATOM 1460 C CA . ALA A 1 178 ? -8.454 11.962 12.722 1.00 77.31 178 ALA A CA 1
ATOM 1461 C C . ALA A 1 178 ? -9.478 12.360 13.795 1.00 77.31 178 ALA A C 1
ATOM 1463 O O . ALA A 1 178 ? -10.497 11.687 13.926 1.00 77.31 178 ALA A O 1
ATOM 1464 N N . ALA A 1 179 ? -9.232 13.450 14.528 1.00 79.38 179 ALA A N 1
ATOM 1465 C CA . ALA A 1 179 ? -10.180 13.989 15.499 1.00 79.38 179 ALA A CA 1
ATOM 1466 C C . ALA A 1 179 ? -11.452 14.527 14.825 1.00 79.38 179 ALA A C 1
ATOM 1468 O O . ALA A 1 179 ? -12.547 14.293 15.330 1.00 79.38 179 ALA A O 1
ATOM 1469 N N . ILE A 1 180 ? -11.318 15.184 13.667 1.00 84.31 180 ILE A N 1
ATOM 1470 C CA . ILE A 1 180 ? -12.457 15.653 12.866 1.00 84.31 180 ILE A CA 1
ATOM 1471 C C . ILE A 1 180 ? -13.312 14.465 12.420 1.00 84.31 180 ILE A C 1
ATOM 1473 O O . ILE A 1 180 ? -14.520 14.484 12.633 1.00 84.31 180 ILE A O 1
ATOM 1477 N N . ILE A 1 181 ? -12.702 13.414 11.860 1.00 83.56 181 ILE A N 1
ATOM 1478 C CA . ILE A 1 181 ? -13.418 12.202 11.432 1.00 83.56 181 ILE A CA 1
ATOM 1479 C C . ILE A 1 181 ? -14.171 11.582 12.613 1.00 83.56 181 ILE A C 1
ATOM 1481 O O . ILE A 1 181 ? -15.358 11.294 12.486 1.00 83.56 181 ILE A O 1
ATOM 1485 N N . SER A 1 182 ? -13.518 11.423 13.768 1.00 81.06 182 SER A N 1
ATOM 1486 C CA . SER A 1 182 ? -14.178 10.897 14.967 1.00 81.06 182 SER A CA 1
ATOM 1487 C C . SER A 1 182 ? -15.360 11.764 15.407 1.00 81.06 182 SER A C 1
ATOM 1489 O O . SER A 1 182 ? -16.430 11.225 15.670 1.00 81.06 182 SER A O 1
ATOM 1491 N N . GLY A 1 183 ? -15.207 13.093 15.424 1.00 82.81 183 GLY A N 1
ATOM 1492 C CA . GLY A 1 183 ? -16.289 14.015 15.781 1.00 82.81 183 GLY A CA 1
ATOM 1493 C C . GLY A 1 183 ? -17.467 13.964 14.802 1.00 82.81 183 GLY A C 1
ATOM 1494 O O . GLY A 1 183 ? -18.620 13.925 15.223 1.00 82.81 183 GLY A O 1
ATOM 1495 N N . VAL A 1 184 ? -17.197 13.886 13.494 1.00 86.06 184 VAL A N 1
ATOM 1496 C CA . VAL A 1 184 ? -18.241 13.699 12.473 1.00 86.06 184 VAL A CA 1
ATOM 1497 C C . VAL A 1 184 ? -18.973 12.376 12.693 1.00 86.06 184 VAL A C 1
ATOM 1499 O O . VAL A 1 184 ? -20.202 12.351 12.676 1.00 86.06 184 VAL A O 1
ATOM 1502 N N . MET A 1 185 ? -18.246 11.287 12.953 1.00 84.31 185 MET A N 1
ATOM 1503 C CA . MET A 1 185 ? -18.855 9.983 13.218 1.00 84.31 185 MET A CA 1
ATOM 1504 C C . MET A 1 185 ? -19.697 9.983 14.495 1.00 84.31 185 MET A C 1
ATOM 1506 O O . MET A 1 185 ? -20.767 9.383 14.501 1.00 84.31 185 MET A O 1
ATOM 1510 N N . GLU A 1 186 ? -19.275 10.675 15.553 1.00 83.06 186 GLU A N 1
ATOM 1511 C CA . GLU A 1 186 ? -20.083 10.846 16.766 1.00 83.06 186 GLU A CA 1
ATOM 1512 C C . GLU A 1 186 ? -21.405 11.566 16.473 1.00 83.06 186 GLU A C 1
ATOM 1514 O O . GLU A 1 186 ? -22.458 11.114 16.926 1.00 83.06 186 GLU A O 1
ATOM 1519 N N . VAL A 1 187 ? -21.376 12.632 15.665 1.00 84.94 187 VAL A N 1
ATOM 1520 C CA . VAL A 1 187 ? -22.587 13.355 15.246 1.00 84.94 187 VAL A CA 1
ATOM 1521 C C . VAL A 1 187 ? -23.498 12.460 14.404 1.00 84.94 187 VAL A C 1
ATOM 1523 O O . VAL A 1 187 ? -24.683 12.348 14.708 1.00 84.94 187 VAL A O 1
ATOM 1526 N N . VAL A 1 188 ? -22.963 11.768 13.396 1.00 86.12 188 VAL A N 1
ATOM 1527 C CA . VAL A 1 188 ? -23.750 10.863 12.539 1.00 86.12 188 VAL A CA 1
ATOM 1528 C C . VAL A 1 188 ? -24.376 9.735 13.360 1.00 86.12 188 VAL A C 1
ATOM 1530 O O . VAL A 1 188 ? -25.564 9.450 13.224 1.00 86.12 188 VAL A O 1
ATOM 1533 N N . VAL A 1 189 ? -23.611 9.121 14.266 1.00 83.25 189 VAL A N 1
ATOM 1534 C CA . VAL A 1 189 ? -24.134 8.092 15.173 1.00 83.25 189 VAL A CA 1
ATOM 1535 C C . VAL A 1 189 ? -25.215 8.671 16.080 1.00 83.25 189 VAL A C 1
ATOM 1537 O O . VAL A 1 189 ? -26.209 7.993 16.308 1.00 83.25 189 VAL A O 1
ATOM 1540 N N . SER A 1 190 ? -25.081 9.916 16.547 1.00 82.88 190 SER A N 1
ATOM 1541 C CA . SER A 1 190 ? -26.098 10.564 17.383 1.00 82.88 190 SER A CA 1
ATOM 1542 C C . SER A 1 190 ? -27.430 10.787 16.663 1.00 82.88 190 SER A C 1
ATOM 1544 O O . SER A 1 190 ? -28.463 10.835 17.328 1.00 82.88 190 SER A O 1
ATOM 1546 N N . TRP A 1 191 ? -27.426 10.893 15.329 1.00 87.19 191 TRP A N 1
ATOM 1547 C CA . TRP A 1 191 ? -28.648 10.985 14.523 1.00 87.19 191 TRP A CA 1
ATOM 1548 C C . TRP A 1 191 ? -29.376 9.646 14.416 1.00 87.19 191 TRP A C 1
ATOM 1550 O O . TRP A 1 191 ? -30.599 9.618 14.362 1.00 87.19 191 TRP A O 1
ATOM 1560 N N . VAL A 1 192 ? -28.628 8.541 14.390 1.00 84.81 192 VAL A N 1
ATOM 1561 C CA . VAL A 1 192 ? -29.182 7.183 14.259 1.00 84.81 192 VAL A CA 1
ATOM 1562 C C . VAL A 1 192 ? -29.509 6.576 15.625 1.00 84.81 192 VAL A C 1
ATOM 1564 O O . VAL A 1 192 ? -30.467 5.823 15.769 1.00 84.81 192 VAL A O 1
ATOM 1567 N N . ASN A 1 193 ? -28.712 6.895 16.643 1.00 80.38 193 ASN A N 1
ATOM 1568 C CA . ASN A 1 193 ? -28.843 6.387 17.998 1.00 80.38 193 ASN A CA 1
ATOM 1569 C C . ASN A 1 193 ? -28.532 7.489 19.022 1.00 80.38 193 ASN A C 1
ATOM 1571 O O . ASN A 1 193 ? -27.380 7.716 19.402 1.00 80.38 193 ASN A O 1
ATOM 1575 N N . HIS A 1 194 ? -29.589 8.119 19.534 1.00 72.88 194 HIS A N 1
ATOM 1576 C CA . HIS A 1 194 ? -29.511 9.157 20.566 1.00 72.88 194 HIS A CA 1
ATOM 1577 C C . HIS A 1 194 ? -28.944 8.661 21.913 1.00 72.88 194 HIS A C 1
ATOM 1579 O O . HIS A 1 194 ? -28.611 9.471 22.777 1.00 72.88 194 HIS A O 1
ATOM 1585 N N . SER A 1 195 ? -28.813 7.344 22.104 1.00 71.12 195 SER A N 1
ATOM 1586 C CA . SER A 1 195 ? -28.340 6.699 23.336 1.00 71.12 195 SER A CA 1
ATOM 1587 C C . SER A 1 195 ? -27.015 5.953 23.150 1.00 71.12 195 SER A C 1
ATOM 1589 O O . SER A 1 195 ? -26.686 5.064 23.937 1.00 71.12 195 SER A O 1
ATOM 1591 N N . ALA A 1 196 ? -26.247 6.270 22.103 1.00 66.00 196 ALA A N 1
ATOM 1592 C CA . ALA A 1 196 ? -24.972 5.610 21.854 1.00 66.00 196 ALA A CA 1
ATOM 1593 C C . ALA A 1 196 ? -24.010 5.773 23.048 1.00 66.00 196 ALA A C 1
ATOM 1595 O O . ALA A 1 196 ? -23.825 6.868 23.586 1.00 66.00 196 ALA A O 1
ATOM 1596 N N . ALA A 1 197 ? -23.379 4.668 23.456 1.00 63.50 197 ALA A N 1
ATOM 1597 C CA . ALA A 1 197 ? -22.427 4.657 24.559 1.00 63.50 197 ALA A CA 1
ATOM 1598 C C . ALA A 1 197 ? -21.255 5.609 24.267 1.00 63.50 197 ALA A C 1
ATOM 1600 O O . ALA A 1 197 ? -20.475 5.388 23.335 1.00 63.50 197 ALA A O 1
ATOM 1601 N N . LYS A 1 198 ? -21.129 6.665 25.079 1.00 62.16 198 LYS A N 1
ATOM 1602 C CA . LYS A 1 198 ? -20.027 7.625 24.986 1.00 62.16 198 LYS A CA 1
ATOM 1603 C C . LYS A 1 198 ? -18.720 6.940 25.368 1.00 62.16 198 LYS A C 1
ATOM 1605 O O . LYS A 1 198 ? -18.603 6.365 26.449 1.00 62.16 198 LYS A O 1
ATOM 1610 N N . VAL A 1 199 ? -17.727 7.025 24.491 1.00 58.06 199 VAL A N 1
ATOM 1611 C CA . VAL A 1 199 ? -16.369 6.580 24.803 1.00 58.06 199 VAL A CA 1
ATOM 1612 C C . VAL A 1 199 ? -15.665 7.733 25.497 1.00 58.06 199 VAL A C 1
ATOM 1614 O O . VAL A 1 199 ? -15.346 8.739 24.873 1.00 58.06 199 VAL A O 1
ATOM 1617 N N . THR A 1 200 ? -15.423 7.606 26.796 1.00 53.88 200 THR A N 1
ATOM 1618 C CA . THR A 1 200 ? -14.568 8.558 27.502 1.00 53.88 200 THR A CA 1
ATOM 1619 C C . THR A 1 200 ? -13.135 8.430 26.978 1.00 53.88 200 THR A C 1
ATOM 1621 O O . THR A 1 200 ? -12.598 7.315 26.926 1.00 53.88 200 THR A O 1
ATOM 1624 N N . PRO A 1 201 ? -12.484 9.536 26.571 1.00 50.19 201 PRO A N 1
ATOM 1625 C CA . PRO A 1 201 ? -11.078 9.489 26.208 1.00 50.19 201 PRO A CA 1
ATOM 1626 C C . PRO A 1 201 ? -10.284 8.974 27.411 1.00 50.19 201 PRO A C 1
ATOM 1628 O O . PRO A 1 201 ? -10.471 9.433 28.538 1.00 50.19 201 PRO A O 1
ATOM 1631 N N . ARG A 1 202 ? -9.415 7.984 27.177 1.00 50.97 202 ARG A N 1
ATOM 1632 C CA . ARG A 1 202 ? -8.516 7.466 28.214 1.00 50.97 202 ARG A CA 1
ATOM 1633 C C . ARG A 1 202 ? -7.667 8.623 28.734 1.00 50.97 202 ARG A C 1
ATOM 1635 O O . ARG A 1 202 ? -6.798 9.117 28.020 1.00 50.97 202 ARG A O 1
ATOM 1642 N N . ILE A 1 203 ? -7.916 9.023 29.977 1.00 40.09 203 ILE A N 1
ATOM 1643 C CA . ILE A 1 203 ? -7.032 9.911 30.725 1.00 40.09 203 ILE A CA 1
ATOM 1644 C C . ILE A 1 203 ? -5.695 9.173 30.830 1.00 40.09 203 ILE A C 1
ATOM 1646 O O . ILE A 1 203 ? -5.614 8.081 31.397 1.00 40.09 203 ILE A O 1
ATOM 1650 N N . ASN A 1 204 ? -4.659 9.716 30.191 1.00 40.66 204 ASN A N 1
ATOM 1651 C CA . ASN A 1 204 ? -3.307 9.202 30.345 1.00 40.66 204 ASN A CA 1
ATOM 1652 C C . ASN A 1 204 ? -2.872 9.493 31.782 1.00 40.66 204 ASN A C 1
ATOM 1654 O O . ASN A 1 204 ? -2.446 10.602 32.083 1.00 40.66 204 ASN A O 1
ATOM 1658 N N . ASN A 1 205 ? -2.953 8.490 32.655 1.00 35.41 205 ASN A N 1
ATOM 1659 C CA . ASN A 1 205 ? -2.273 8.521 33.943 1.00 35.41 205 ASN A CA 1
ATOM 1660 C C . ASN A 1 205 ? -0.772 8.357 33.687 1.00 35.41 205 ASN A C 1
ATOM 1662 O O . ASN A 1 205 ? -0.238 7.247 33.718 1.00 35.41 205 ASN A O 1
ATOM 1666 N N . LYS A 1 206 ? -0.096 9.461 33.385 1.00 33.81 206 LYS A N 1
ATOM 1667 C CA . LYS A 1 206 ? 1.329 9.595 33.664 1.00 33.81 206 LYS A CA 1
ATOM 1668 C C . LYS A 1 206 ? 1.507 10.782 34.615 1.00 33.81 206 LYS A C 1
ATOM 1670 O O . LYS A 1 206 ? 0.981 11.844 34.284 1.00 33.81 206 LYS A O 1
ATOM 1675 N N . PRO A 1 207 ? 2.158 10.581 35.775 1.00 41.31 207 PRO A N 1
ATOM 1676 C CA . PRO A 1 207 ? 2.642 11.681 36.598 1.00 41.31 207 PRO A CA 1
ATOM 1677 C C . PRO A 1 207 ? 3.755 12.452 35.878 1.00 41.31 207 PRO A C 1
ATOM 1679 O O . PRO A 1 207 ? 4.393 11.865 34.968 1.00 41.31 207 PRO A O 1
#

Solvent-accessible surface area (backbone atoms on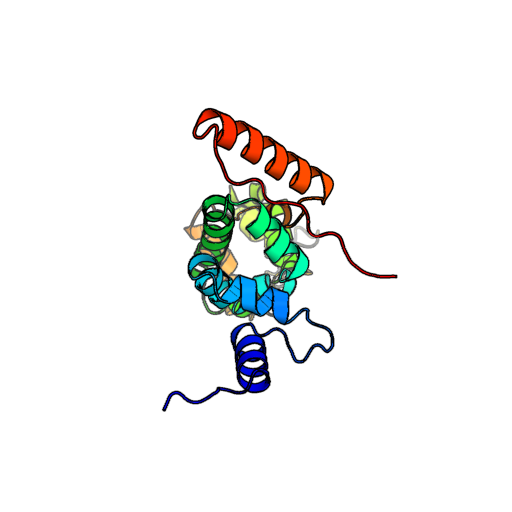ly — not comparable to full-atom values): 12381 Å² total; per-residue (Å²): 139,81,81,80,73,52,70,66,59,56,50,51,52,49,36,61,61,36,60,64,59,96,58,86,84,65,65,56,72,61,49,53,56,48,49,65,39,66,77,48,28,56,54,48,40,58,39,27,67,26,32,36,33,56,71,64,69,44,70,71,58,55,51,52,55,56,68,49,72,51,49,67,64,57,51,50,57,50,46,51,43,52,50,48,39,69,72,40,53,76,76,43,40,64,62,43,36,58,67,35,53,50,54,55,54,76,48,46,81,38,45,78,42,68,68,44,40,48,39,61,52,42,48,68,83,88,52,96,85,68,72,66,95,74,48,65,36,86,83,50,60,79,86,48,53,73,65,48,50,50,40,47,54,50,49,44,61,74,63,48,65,79,74,69,66,67,60,67,69,76,74,60,70,45,75,65,57,49,48,50,51,36,52,51,47,51,53,56,46,42,74,79,36,83,77,64,84,79,78,76,78,81,76,77,90,68,135

Foldseek 3Di:
DDDPCDPVNVQVVLCVLLVQPPDPPDPSVLSCVQCVPVLSVVLSSLLSQFQASNQQDDSVLSSLVVVLVVSVVLSVLSVLQSVLLVLAPDVVRRQDYPQLLVLCVVLQVLLQDLVSLLCSQQPQDPDPPDSPSPDGPPPHSPVDDPCSSVSRSVSSNVVSGRPRRPVCVSRVQDPVNSVVSSVVVVVVVCVVDVPPDDDDPPDPPDD

Mean predicted aligned error: 10.18 Å

Sequence (207 aa):
MLMQVRREDIELRLIETLKLGRKSGLPMCRLITLWRNDRWREVLTQWSQTALGGDIFNISLFVSIAGQRIDEYWTARMYDAMKTLQEMPGNLVDIIRLRDWDMLIADRSKFESLERIKEFFYPCSGSKERCVETGRRTGLLIKATAEQYWGMMDHICLAGVLQLPKIRALFKITKQEAAIISGVMEVVVSWVNHSAAKVTPRINNKP

pLDDT: mean 78.65, std 13.87, range [30.25, 92.75]

Nearest PDB structures (foldseek):
  2q13-assembly1_A-2  TM=1.531E-01  e=2.430E+00  Homo sapiens
  5c5b-assembly2_D  TM=1.855E-01  e=4.706E+00  Homo sapiens
  5c5b-assembly2_C  TM=1.572E-01  e=6.549E+00  Homo sapiens
  2z0o-assembly1_A-2  TM=1.464E-01  e=5.422E+00  Homo sapiens
  4h8s-assembly2_C  TM=1.409E-01  e=7.198E+00  Homo sapiens

Radius of gyration: 21.69 Å; Cα contacts (8 Å, |Δi|>4): 169; chains: 1; bounding box: 51×44×69 Å

Organism: NCBI:txid1531966

Secondary structure (DSSP, 8-state):
------HHHHHHHHHHHTT--S-TT--HHHHHHHHHSHHHHHHHHHHHHSHHHHHH--HHHHHHHHTTS-HHHHHHHHHHHHHHHHTSSTTGGGT--HHHHHHHHHTGGGGGSHHHHHHHHS---S-TT---TT-PPTTSSTT--HHHHHHHHHHHHHHSS-----HHHHH---HHHHHHHHHHHHHHHHHH-TT------------